Protein AF-A0A7J5UKW0-F1 (afdb_monomer_lite)

Foldseek 3Di:
DQQFKKKAWAAPVRVCCQQVALDFKDWFKIWGCVLCVVQQQLQQVCQQNQQPFPPRPDDSQFKIKMKTFRDDLPKDKAQQAAACDNVRRVVRVDQAHFHPVRGRVQWGDGDPGITGMIIIDMAGGAFQMWIWIRHHPDPDTDTQWGQHAQQFGIQGPPPVRHTHHDFAFLQHYKWWDDPVGIFHWHFDADPLRETFKIKGKGQDPVCVVVVWDQDSNNITIDMDGPVRIDMWGKFKWWDAVNFIWTFRHWDQDPPRFIKTKIKGPSSHPVVLVVVVFDCNDGSITIDIDTPVRTHPIDIDIGDRPSHDDPVRVVVVVVVVVVVVVVVVVVPPPPPPDPDDDDPDDDDDD

Structure (mmCIF, N/CA/C/O backbone):
data_AF-A0A7J5UKW0-F1
#
_entry.id   AF-A0A7J5UKW0-F1
#
loop_
_atom_site.group_PDB
_atom_site.id
_atom_site.type_symbol
_atom_site.label_atom_id
_atom_site.label_alt_id
_atom_site.label_comp_id
_atom_site.label_asym_id
_atom_site.label_entity_id
_atom_site.label_seq_id
_atom_site.pdbx_PDB_ins_code
_atom_site.Cartn_x
_atom_site.Cartn_y
_atom_site.Cartn_z
_atom_site.occupancy
_atom_site.B_iso_or_equiv
_atom_site.auth_seq_id
_atom_site.auth_comp_id
_atom_site.auth_asym_id
_atom_site.auth_atom_id
_atom_site.pdbx_PDB_model_num
ATOM 1 N N . MET A 1 1 ? 9.407 18.404 9.370 1.00 43.59 1 MET A N 1
ATOM 2 C CA . MET A 1 1 ? 10.284 17.771 8.341 1.00 43.59 1 MET A CA 1
ATOM 3 C C . MET A 1 1 ? 9.440 17.424 7.120 1.00 43.59 1 MET A C 1
ATOM 5 O O . MET A 1 1 ? 8.339 16.935 7.317 1.00 43.59 1 MET A O 1
ATOM 9 N N . SER A 1 2 ? 9.898 17.668 5.886 1.00 53.47 2 SER A N 1
ATOM 10 C CA . SER A 1 2 ? 9.118 17.306 4.690 1.00 53.47 2 SER A CA 1
ATOM 11 C C . SER A 1 2 ? 8.929 15.789 4.607 1.00 53.47 2 SER A C 1
ATOM 13 O O . SER A 1 2 ? 9.911 15.048 4.589 1.00 53.47 2 SER A O 1
ATOM 15 N N . THR A 1 3 ? 7.679 15.326 4.567 1.00 73.12 3 THR A N 1
ATOM 16 C CA . THR A 1 3 ? 7.352 13.909 4.377 1.00 73.12 3 THR A CA 1
ATOM 17 C C . THR A 1 3 ? 7.908 13.428 3.038 1.00 73.12 3 THR A C 1
ATOM 19 O O . THR A 1 3 ? 7.638 14.027 1.996 1.00 73.12 3 THR A O 1
ATOM 22 N N . VAL A 1 4 ? 8.683 12.340 3.055 1.00 90.69 4 VAL A N 1
ATOM 23 C CA . VAL A 1 4 ? 9.170 11.701 1.825 1.00 90.69 4 VAL A CA 1
ATOM 24 C C . VAL A 1 4 ? 7.966 11.248 1.004 1.00 90.69 4 VAL A C 1
ATOM 26 O O . VAL A 1 4 ? 7.108 10.524 1.505 1.00 90.69 4 VAL A O 1
ATOM 29 N N . THR A 1 5 ? 7.901 11.670 -0.257 1.00 97.06 5 THR A N 1
ATOM 30 C CA . THR A 1 5 ? 6.903 11.166 -1.206 1.00 97.06 5 THR A CA 1
ATOM 31 C C . THR A 1 5 ? 7.498 9.990 -1.964 1.00 97.06 5 THR A C 1
ATOM 33 O O . THR A 1 5 ? 8.577 10.095 -2.547 1.00 97.06 5 THR A O 1
ATOM 36 N N . LEU A 1 6 ? 6.802 8.863 -1.928 1.00 98.19 6 LEU A N 1
ATOM 37 C CA . LEU A 1 6 ? 7.127 7.649 -2.661 1.00 98.19 6 LEU A CA 1
ATOM 38 C C . LEU A 1 6 ? 6.396 7.658 -4.005 1.00 98.19 6 LEU A C 1
ATOM 40 O O . LEU A 1 6 ? 5.264 8.131 -4.093 1.00 98.19 6 LEU A O 1
ATOM 44 N N . GLN A 1 7 ? 7.035 7.110 -5.029 1.00 98.50 7 GLN A N 1
ATOM 45 C CA . GLN A 1 7 ? 6.478 6.899 -6.355 1.00 98.50 7 GLN A CA 1
ATOM 46 C C . GLN A 1 7 ? 6.302 5.404 -6.618 1.00 98.50 7 GLN A C 1
ATOM 48 O O . GLN A 1 7 ? 7.225 4.617 -6.386 1.00 98.50 7 GLN A O 1
ATOM 53 N N . LYS A 1 8 ? 5.135 5.025 -7.143 1.00 98.25 8 LYS A N 1
ATOM 54 C CA . LYS A 1 8 ? 4.796 3.645 -7.496 1.00 98.25 8 LYS A CA 1
ATOM 55 C C . LYS A 1 8 ? 3.960 3.582 -8.772 1.00 98.25 8 LYS A C 1
ATOM 57 O O . LYS A 1 8 ? 2.974 4.298 -8.873 1.00 98.25 8 LYS A O 1
ATOM 62 N N . ALA A 1 9 ? 4.280 2.674 -9.688 1.00 98.12 9 ALA A N 1
ATOM 63 C CA . ALA A 1 9 ? 3.368 2.316 -10.774 1.00 98.12 9 ALA A CA 1
ATOM 64 C C . ALA A 1 9 ? 2.181 1.474 -10.276 1.00 98.12 9 ALA A C 1
ATOM 66 O O . ALA A 1 9 ? 2.356 0.554 -9.469 1.00 98.12 9 ALA A O 1
ATOM 67 N N . ILE A 1 10 ? 0.983 1.797 -10.764 1.00 98.00 10 ILE A N 1
ATOM 68 C CA . ILE A 1 10 ? -0.297 1.199 -10.378 1.00 98.00 10 ILE A CA 1
ATOM 69 C C . ILE A 1 10 ? -0.902 0.475 -11.578 1.00 98.00 10 ILE A C 1
ATOM 71 O O . ILE A 1 10 ? -0.984 1.021 -12.676 1.00 98.00 10 ILE A O 1
ATOM 75 N N . THR A 1 11 ? -1.313 -0.778 -11.377 1.00 96.94 11 THR A N 1
ATOM 76 C CA . THR A 1 11 ? -1.954 -1.567 -12.436 1.00 96.94 11 THR A CA 1
ATOM 77 C C . THR A 1 11 ? -3.319 -0.974 -12.799 1.00 96.94 11 THR A C 1
ATOM 79 O O . THR A 1 11 ? -3.992 -0.431 -11.921 1.00 96.94 11 THR A O 1
ATOM 82 N N . PRO A 1 12 ? -3.805 -1.131 -14.046 1.00 96.06 12 PRO A N 1
ATOM 83 C CA . PRO A 1 12 ? -5.130 -0.638 -14.432 1.00 96.06 12 PRO A CA 1
ATOM 84 C C . PRO A 1 12 ? -6.261 -1.130 -13.513 1.00 96.06 12 PRO A C 1
ATOM 86 O O . PRO A 1 12 ? -7.183 -0.386 -13.184 1.00 96.06 12 PRO A O 1
ATOM 89 N N . GLN A 1 13 ? -6.171 -2.378 -13.045 1.00 95.56 13 GLN A N 1
ATOM 90 C CA . GLN A 1 13 ? -7.127 -2.970 -12.110 1.00 95.56 13 GLN A CA 1
ATOM 91 C C . GLN A 1 13 ? -7.097 -2.274 -10.745 1.00 95.56 13 GLN A C 1
ATOM 93 O O . GLN A 1 13 ? -8.148 -2.064 -10.140 1.00 95.56 13 GLN A O 1
ATOM 98 N N . MET A 1 14 ? -5.908 -1.909 -10.261 1.00 97.00 14 MET A N 1
ATOM 99 C CA . MET A 1 14 ? -5.743 -1.197 -8.999 1.00 97.00 14 MET A CA 1
ATOM 100 C C . MET A 1 14 ? -6.183 0.268 -9.119 1.00 97.00 14 MET A C 1
ATOM 102 O O . MET A 1 14 ? -6.857 0.760 -8.218 1.00 97.00 14 MET A O 1
ATOM 106 N N . SER A 1 15 ? -5.921 0.934 -10.250 1.00 97.94 15 SER A N 1
ATOM 107 C CA . SER A 1 15 ? -6.470 2.267 -10.539 1.00 97.94 15 SER A CA 1
ATOM 108 C C . SER A 1 15 ? -7.997 2.264 -10.486 1.00 97.94 15 SER A C 1
ATOM 110 O O . SER A 1 15 ? -8.586 3.101 -9.809 1.00 97.94 15 SER A O 1
ATOM 112 N N . ALA A 1 16 ? -8.649 1.280 -11.114 1.00 97.50 16 ALA A N 1
ATOM 113 C CA . ALA A 1 16 ? -10.101 1.126 -11.023 1.00 97.50 16 ALA A CA 1
ATOM 114 C C . ALA A 1 16 ? -10.561 0.823 -9.583 1.00 97.50 16 ALA A C 1
ATOM 116 O O . ALA A 1 16 ? -11.561 1.361 -9.116 1.00 97.50 16 ALA A O 1
ATOM 117 N N . ALA A 1 17 ? -9.829 -0.009 -8.833 1.00 97.44 17 ALA A N 1
ATOM 118 C CA . ALA A 1 17 ? -10.149 -0.279 -7.430 1.00 97.44 17 ALA A CA 1
ATOM 119 C C . ALA A 1 17 ? -10.067 0.982 -6.549 1.00 97.44 17 ALA A C 1
ATOM 121 O O . ALA A 1 17 ? -10.898 1.151 -5.655 1.00 97.44 17 ALA A O 1
ATOM 122 N N . TYR A 1 18 ? -9.111 1.872 -6.811 1.00 98.19 18 TYR A N 1
ATOM 123 C CA . TYR A 1 18 ? -9.003 3.172 -6.154 1.00 98.19 18 TYR A CA 1
ATOM 124 C C . TYR A 1 18 ? -10.138 4.109 -6.565 1.00 98.19 18 TYR A C 1
ATOM 126 O O . TYR A 1 18 ? -10.932 4.512 -5.718 1.00 98.19 18 TYR A O 1
ATOM 134 N N . LEU A 1 19 ? -10.248 4.414 -7.857 1.00 98.31 19 LEU A N 1
ATOM 135 C CA . LEU A 1 19 ? -11.114 5.483 -8.351 1.00 98.31 19 LEU A CA 1
ATOM 136 C C . LEU A 1 19 ? -12.601 5.122 -8.363 1.00 98.31 19 LEU A C 1
ATOM 138 O O . LEU A 1 19 ? -13.418 6.013 -8.199 1.00 98.31 19 LEU A O 1
ATOM 142 N N . GLU A 1 20 ? -12.965 3.849 -8.540 1.00 97.00 20 GLU A N 1
ATOM 143 C CA . GLU A 1 20 ? -14.376 3.435 -8.661 1.00 97.00 20 GLU A CA 1
ATOM 144 C C . GLU A 1 20 ? -14.925 2.802 -7.375 1.00 97.00 20 GLU A C 1
ATOM 146 O O . GLU A 1 20 ? -16.136 2.759 -7.158 1.00 97.00 20 GLU A O 1
ATOM 151 N N . ARG A 1 21 ? -14.049 2.246 -6.526 1.00 95.88 21 ARG A N 1
ATOM 152 C CA . ARG A 1 21 ? -14.447 1.495 -5.315 1.00 95.88 21 ARG A CA 1
ATOM 153 C C . ARG A 1 21 ? -13.863 2.061 -4.027 1.00 95.88 21 ARG A C 1
ATOM 155 O O . ARG A 1 21 ? -14.236 1.607 -2.948 1.00 95.88 21 ARG A O 1
ATOM 162 N N . GLY A 1 22 ? -12.960 3.031 -4.129 1.00 97.00 22 GLY A N 1
ATOM 163 C CA . GLY A 1 22 ? -12.399 3.744 -2.994 1.00 97.00 22 GLY A CA 1
ATOM 164 C C . GLY A 1 22 ? -11.263 3.037 -2.261 1.00 97.00 22 GLY A C 1
ATOM 165 O O . GLY A 1 22 ? -10.927 3.510 -1.179 1.00 97.00 22 GLY A O 1
ATOM 166 N N . LEU A 1 23 ? -10.697 1.932 -2.783 1.00 97.06 23 LEU A N 1
ATOM 167 C CA . LEU A 1 23 ? -9.686 1.113 -2.085 1.00 97.06 23 LEU A CA 1
ATOM 168 C C . LEU A 1 23 ? -8.570 1.985 -1.478 1.00 97.06 23 LEU A C 1
ATOM 170 O O . LEU A 1 23 ? -8.017 2.862 -2.132 1.00 97.06 23 LEU A O 1
ATOM 174 N N . ASP A 1 24 ? -8.225 1.741 -0.217 1.00 96.25 24 ASP A N 1
ATOM 175 C CA . ASP A 1 24 ? -7.443 2.675 0.602 1.00 96.25 24 ASP A CA 1
ATOM 176 C C . ASP A 1 24 ? -6.053 2.150 0.991 1.00 96.25 24 ASP A C 1
ATOM 178 O O . ASP A 1 24 ? -5.375 2.757 1.821 1.00 96.25 24 ASP A O 1
ATOM 182 N N . ARG A 1 25 ? -5.610 1.023 0.422 1.00 95.75 25 ARG A N 1
ATOM 183 C CA . ARG A 1 25 ? -4.348 0.356 0.779 1.00 95.75 25 ARG A CA 1
ATOM 184 C C . ARG A 1 25 ? -3.445 0.128 -0.422 1.00 95.75 25 ARG A C 1
ATOM 186 O O . ARG A 1 25 ? -3.921 -0.181 -1.506 1.00 95.75 25 ARG A O 1
ATOM 193 N N . VAL A 1 26 ? -2.137 0.176 -0.183 1.00 97.12 26 VAL A N 1
ATOM 194 C CA . VAL A 1 26 ? -1.092 -0.022 -1.198 1.00 97.12 26 VAL A CA 1
ATOM 195 C C . VAL A 1 26 ? 0.068 -0.847 -0.637 1.00 97.12 26 VAL A C 1
ATOM 197 O O . VAL A 1 26 ? 0.332 -0.797 0.563 1.00 97.12 26 VAL A O 1
ATOM 200 N N . ALA A 1 27 ? 0.741 -1.612 -1.496 1.00 97.38 27 ALA A N 1
ATOM 201 C CA . ALA A 1 27 ? 1.973 -2.353 -1.214 1.00 97.38 27 ALA A CA 1
ATOM 202 C C . ALA A 1 27 ? 2.803 -2.512 -2.497 1.00 97.38 27 ALA A C 1
ATOM 204 O O . ALA A 1 27 ? 2.318 -2.200 -3.582 1.00 97.38 27 ALA A O 1
ATOM 205 N N . GLY A 1 28 ? 4.021 -3.039 -2.384 1.00 97.31 28 GLY A N 1
ATOM 206 C CA . GLY A 1 28 ? 4.874 -3.394 -3.520 1.00 97.31 28 GLY A CA 1
ATOM 207 C C . GLY A 1 28 ? 6.066 -2.464 -3.692 1.00 97.31 28 GLY A C 1
ATOM 208 O O . GLY A 1 28 ? 6.388 -1.675 -2.805 1.00 97.31 28 GLY A O 1
ATOM 209 N N . PHE A 1 29 ? 6.760 -2.577 -4.821 1.00 98.12 29 PHE A N 1
ATOM 210 C CA . PHE A 1 29 ? 7.972 -1.794 -5.048 1.00 98.12 29 PHE A CA 1
ATOM 211 C C . PHE A 1 29 ? 7.689 -0.299 -5.238 1.00 98.12 29 PHE A C 1
ATOM 213 O O . PHE A 1 29 ? 6.732 0.088 -5.912 1.00 98.12 29 PHE A O 1
ATOM 220 N N . VAL A 1 30 ? 8.535 0.524 -4.618 1.00 98.56 30 VAL A N 1
ATOM 221 C CA . VAL A 1 30 ? 8.470 1.987 -4.599 1.00 98.56 30 VAL A CA 1
ATOM 222 C C . VAL A 1 30 ? 9.872 2.592 -4.683 1.00 98.56 30 VAL A C 1
ATOM 224 O O . VAL A 1 30 ? 10.851 2.005 -4.209 1.00 98.56 30 VAL A O 1
ATOM 227 N N . VAL A 1 31 ? 9.946 3.806 -5.220 1.00 98.62 31 VAL A N 1
ATOM 228 C CA . VAL A 1 31 ? 11.155 4.648 -5.251 1.00 98.62 31 VAL A CA 1
ATOM 229 C C . VAL A 1 31 ? 10.850 6.026 -4.649 1.00 98.62 31 VAL A C 1
ATOM 231 O O . VAL A 1 31 ? 9.684 6.428 -4.637 1.00 98.62 31 VAL A O 1
ATOM 234 N N . PRO A 1 32 ? 11.831 6.786 -4.136 1.00 98.25 32 PRO A N 1
ATOM 235 C CA . PRO A 1 32 ? 11.607 8.179 -3.752 1.00 98.25 32 PRO A CA 1
ATOM 236 C C . PRO A 1 32 ? 11.232 9.017 -4.981 1.00 98.25 32 PRO A C 1
ATOM 238 O O . PRO A 1 32 ? 11.977 9.050 -5.955 1.00 98.25 32 PRO A O 1
ATOM 241 N N . ALA A 1 33 ? 10.095 9.716 -4.944 1.00 98.06 33 ALA A N 1
ATOM 242 C CA . ALA A 1 33 ? 9.600 10.480 -6.093 1.00 98.06 33 ALA A CA 1
ATOM 243 C C . ALA A 1 33 ? 10.568 11.597 -6.524 1.00 98.06 33 ALA A C 1
ATOM 245 O O . ALA A 1 33 ? 10.714 11.865 -7.711 1.00 98.06 33 ALA A O 1
ATOM 246 N N . ALA A 1 34 ? 11.265 12.218 -5.565 1.00 97.38 34 ALA A N 1
ATOM 247 C CA . ALA A 1 34 ? 12.239 13.275 -5.838 1.00 97.38 34 ALA A CA 1
ATOM 248 C C . ALA A 1 34 ? 13.440 12.786 -6.666 1.00 97.38 34 ALA A C 1
ATOM 250 O O . ALA A 1 34 ? 13.923 13.522 -7.523 1.00 97.38 34 ALA A O 1
ATOM 251 N N . ASP A 1 35 ? 13.882 11.544 -6.454 1.00 98.31 35 ASP A N 1
ATOM 252 C CA . ASP A 1 35 ? 15.059 10.975 -7.126 1.00 98.31 35 ASP A CA 1
ATOM 253 C C . ASP A 1 35 ? 14.772 10.635 -8.597 1.00 98.31 35 ASP A C 1
ATOM 255 O O . ASP A 1 35 ? 15.691 10.507 -9.403 1.00 98.31 35 ASP A O 1
ATOM 259 N N . VAL A 1 36 ? 13.492 10.496 -8.954 1.00 98.12 36 VAL A N 1
ATOM 260 C CA . VAL A 1 36 ? 13.033 10.074 -10.286 1.00 98.12 36 VAL A CA 1
ATOM 261 C C . VAL A 1 36 ? 12.131 11.110 -10.956 1.00 98.12 36 VAL A C 1
ATOM 263 O O . VAL A 1 36 ? 11.479 10.806 -11.949 1.00 98.12 36 VAL A O 1
ATOM 266 N N . ALA A 1 37 ? 12.102 12.344 -10.445 1.00 96.50 37 ALA A N 1
ATOM 267 C CA . ALA A 1 37 ? 11.207 13.399 -10.924 1.00 96.50 37 ALA A CA 1
ATOM 268 C C . ALA A 1 37 ? 11.415 13.766 -12.407 1.00 96.50 37 ALA A C 1
ATOM 270 O O . ALA A 1 37 ? 10.496 14.265 -13.047 1.00 96.50 37 ALA A O 1
ATOM 271 N N . GLY A 1 38 ? 12.611 13.517 -12.956 1.00 95.69 38 GLY A N 1
ATOM 272 C CA . GLY A 1 38 ? 12.916 13.724 -14.377 1.00 95.69 38 GLY A CA 1
ATOM 273 C C . GLY A 1 38 ? 12.476 12.584 -15.303 1.00 95.69 38 GLY A C 1
ATOM 274 O O . GLY A 1 38 ? 12.642 12.699 -16.513 1.00 95.69 38 GLY A O 1
ATOM 275 N N . VAL A 1 39 ? 11.951 11.479 -14.764 1.00 97.56 39 VAL A N 1
ATOM 276 C CA . VAL A 1 39 ? 11.491 10.323 -15.546 1.00 97.56 39 VAL A CA 1
ATOM 277 C C . VAL A 1 39 ? 10.004 10.488 -15.846 1.00 97.56 39 VAL A C 1
ATOM 279 O O . VAL A 1 39 ? 9.163 10.181 -15.004 1.00 97.56 39 VAL A O 1
ATOM 282 N N . THR A 1 40 ? 9.685 10.984 -17.042 1.00 96.12 40 THR A N 1
ATOM 283 C CA . THR A 1 40 ? 8.305 11.341 -17.422 1.00 96.12 40 THR A CA 1
ATOM 284 C C . THR A 1 40 ? 7.764 10.585 -18.633 1.00 96.12 40 THR A C 1
ATOM 286 O O . THR A 1 40 ? 6.558 10.591 -18.850 1.00 96.12 40 THR A O 1
ATOM 289 N N . THR A 1 41 ? 8.598 9.896 -19.417 1.00 97.19 41 THR A N 1
ATOM 290 C CA . THR A 1 41 ? 8.104 9.098 -20.552 1.00 97.19 41 THR A CA 1
ATOM 291 C C . THR A 1 41 ? 7.579 7.742 -20.089 1.00 97.19 41 THR A C 1
ATOM 293 O O . THR A 1 41 ? 8.088 7.158 -19.127 1.00 97.19 41 THR A O 1
ATOM 296 N N . THR A 1 42 ? 6.576 7.200 -20.782 1.00 98.06 42 THR A N 1
ATOM 297 C CA . THR A 1 42 ? 6.000 5.889 -20.448 1.00 98.06 42 THR A CA 1
ATOM 298 C C . THR A 1 42 ? 7.015 4.763 -20.616 1.00 98.06 42 THR A C 1
ATOM 300 O O . THR A 1 42 ? 7.050 3.856 -19.789 1.00 98.06 42 THR A O 1
ATOM 303 N N . GLU A 1 43 ? 7.907 4.840 -21.607 1.00 97.44 43 GLU A N 1
ATOM 304 C CA . GLU A 1 43 ? 8.999 3.879 -21.792 1.00 97.44 43 GLU A CA 1
ATOM 305 C C . GLU A 1 43 ? 9.954 3.865 -20.590 1.00 97.44 43 GLU A C 1
ATOM 307 O O . GLU A 1 43 ? 10.280 2.798 -20.067 1.00 97.44 43 GLU A O 1
ATOM 312 N N . ALA A 1 44 ? 10.379 5.043 -20.125 1.00 97.81 44 ALA A N 1
ATOM 313 C CA . ALA A 1 44 ? 11.325 5.150 -19.020 1.00 97.81 44 ALA A CA 1
ATOM 314 C C . ALA A 1 44 ? 10.667 4.802 -17.677 1.00 97.81 44 ALA A C 1
ATOM 316 O O . ALA A 1 44 ? 11.287 4.157 -16.836 1.00 97.81 44 ALA A O 1
ATOM 317 N N . LEU A 1 45 ? 9.387 5.144 -17.479 1.00 98.19 45 LEU A N 1
ATOM 318 C CA . LEU A 1 45 ? 8.608 4.700 -16.318 1.00 98.19 45 LEU A CA 1
ATOM 319 C C . LEU A 1 45 ? 8.416 3.177 -16.306 1.00 98.19 45 LEU A C 1
ATOM 321 O O . LEU A 1 45 ? 8.512 2.556 -15.245 1.00 98.19 45 LEU A O 1
ATOM 325 N N . PHE A 1 46 ? 8.174 2.572 -17.472 1.00 97.88 46 PHE A N 1
ATOM 326 C CA . PHE A 1 46 ? 8.056 1.124 -17.628 1.00 97.88 46 PHE A CA 1
ATOM 327 C C . PHE A 1 46 ? 9.354 0.404 -17.244 1.00 97.88 46 PHE A C 1
ATOM 329 O O . PHE A 1 46 ? 9.310 -0.594 -16.520 1.00 97.88 46 PHE A O 1
ATOM 336 N N . GLU A 1 47 ? 10.502 0.923 -17.687 1.00 97.62 47 GLU A N 1
ATOM 337 C CA . GLU A 1 47 ? 11.824 0.408 -17.321 1.00 97.62 47 GLU A CA 1
ATOM 338 C C . GLU A 1 47 ? 12.121 0.620 -15.828 1.00 97.62 47 GLU A C 1
ATOM 340 O O . GLU A 1 47 ? 12.395 -0.348 -15.117 1.00 97.62 47 GLU A O 1
ATOM 345 N N . LEU A 1 48 ? 11.995 1.860 -15.338 1.00 98.06 48 LEU A N 1
ATOM 346 C CA . LEU A 1 48 ? 12.308 2.257 -13.962 1.00 98.06 48 LEU A CA 1
ATOM 347 C C . LEU A 1 48 ? 11.567 1.403 -12.931 1.00 98.06 48 LEU A C 1
ATOM 349 O O . LEU A 1 48 ? 12.165 0.937 -11.963 1.00 98.06 48 LEU A O 1
ATOM 353 N N . HIS A 1 49 ? 10.261 1.202 -13.123 1.00 97.56 49 HIS A N 1
ATOM 354 C CA . HIS A 1 49 ? 9.434 0.421 -12.196 1.00 97.56 49 HIS A CA 1
ATOM 355 C C . HIS A 1 49 ? 9.468 -1.084 -12.479 1.00 97.56 49 HIS A C 1
ATOM 357 O O . HIS A 1 49 ? 8.776 -1.849 -11.808 1.00 97.56 49 HIS A O 1
ATOM 363 N N . GLY A 1 50 ? 10.269 -1.530 -13.450 1.00 96.12 50 GLY A N 1
ATOM 364 C CA . GLY A 1 50 ? 10.433 -2.943 -13.766 1.00 96.12 50 GLY A CA 1
ATOM 365 C C . GLY A 1 50 ? 9.136 -3.612 -14.225 1.00 96.12 50 GLY A C 1
ATOM 366 O O . GLY A 1 50 ? 8.848 -4.745 -13.841 1.00 96.12 50 GLY A O 1
ATOM 367 N N . LEU A 1 51 ? 8.339 -2.925 -15.044 1.00 96.12 51 LEU A N 1
ATOM 368 C CA . LEU A 1 51 ? 6.971 -3.335 -15.374 1.00 96.12 51 LEU A CA 1
ATOM 369 C C . LEU A 1 51 ? 6.885 -4.458 -16.414 1.00 96.12 51 LEU A C 1
ATOM 371 O O . LEU A 1 51 ? 5.796 -4.941 -16.693 1.00 96.12 51 LEU A O 1
ATOM 375 N N . GLY A 1 52 ? 8.006 -4.922 -16.964 1.00 94.75 52 GLY A N 1
ATOM 376 C CA . GLY A 1 52 ? 8.066 -5.999 -17.961 1.00 94.75 52 GLY A CA 1
ATOM 377 C C . GLY A 1 52 ? 8.044 -7.426 -17.405 1.00 94.75 52 GLY A C 1
ATOM 378 O O . GLY A 1 52 ? 8.595 -8.322 -18.039 1.00 94.75 52 GLY A O 1
ATOM 379 N N . PHE A 1 53 ? 7.478 -7.654 -16.218 1.00 92.38 53 PHE A N 1
ATOM 380 C CA . PHE A 1 53 ? 7.456 -8.984 -15.601 1.00 92.38 53 PHE A CA 1
ATOM 381 C C . PHE A 1 53 ? 6.440 -9.941 -16.264 1.00 92.38 53 PHE A C 1
ATOM 383 O O . PHE A 1 53 ? 5.489 -9.492 -16.910 1.00 92.38 53 PHE A O 1
ATOM 390 N N . PRO A 1 54 ? 6.587 -11.274 -16.108 1.00 90.75 54 PRO A N 1
ATOM 391 C CA . PRO A 1 54 ? 5.653 -12.245 -16.680 1.00 90.75 54 PRO A CA 1
ATOM 392 C C . PRO A 1 54 ? 4.202 -12.003 -16.246 1.00 90.75 54 PRO A C 1
ATOM 394 O O . PRO A 1 54 ? 3.914 -11.917 -15.054 1.00 90.75 54 PRO A O 1
ATOM 397 N N . GLY A 1 55 ? 3.289 -11.912 -17.217 1.00 89.75 55 GLY A N 1
ATOM 398 C CA . GLY A 1 55 ? 1.871 -11.632 -16.963 1.00 89.75 55 GLY A CA 1
ATOM 399 C C . GLY A 1 55 ? 1.554 -10.165 -16.652 1.00 89.75 55 GLY A C 1
ATOM 400 O O . GLY A 1 55 ? 0.430 -9.867 -16.253 1.00 89.75 55 GLY A O 1
ATOM 401 N N . SER A 1 56 ? 2.516 -9.255 -16.829 1.00 92.75 56 SER A N 1
ATOM 402 C CA . SER A 1 56 ? 2.309 -7.827 -16.606 1.00 92.75 56 SER A CA 1
ATOM 403 C C . SER A 1 56 ? 1.175 -7.254 -17.473 1.00 92.75 56 SER A C 1
ATOM 405 O O . SER A 1 56 ? 1.121 -7.534 -18.675 1.00 92.75 56 SER A O 1
ATOM 407 N N . PRO A 1 57 ? 0.282 -6.424 -16.897 1.00 94.44 57 PRO A N 1
ATOM 408 C CA . PRO A 1 57 ? -0.732 -5.697 -17.656 1.00 94.44 57 PRO A CA 1
ATOM 409 C C . PRO A 1 57 ? -0.179 -4.433 -18.338 1.00 94.44 57 PRO A C 1
ATOM 411 O O . PRO A 1 57 ? -0.916 -3.764 -19.065 1.00 94.44 57 PRO A O 1
ATOM 414 N N . PHE A 1 58 ? 1.081 -4.075 -18.079 1.00 96.12 58 PHE A N 1
ATOM 415 C CA . PHE A 1 58 ? 1.705 -2.862 -18.590 1.00 96.12 58 PHE A CA 1
ATOM 416 C C . PHE A 1 58 ? 2.311 -3.077 -19.977 1.00 96.12 58 PHE A C 1
ATOM 418 O O . PHE A 1 58 ? 2.779 -4.163 -20.314 1.00 96.12 58 PHE A O 1
ATOM 425 N N . ALA A 1 59 ? 2.367 -2.001 -20.755 1.00 95.19 59 ALA A N 1
ATOM 426 C CA . ALA A 1 59 ? 3.154 -1.917 -21.976 1.00 95.19 59 ALA A CA 1
ATOM 427 C C . ALA A 1 59 ? 3.705 -0.487 -22.109 1.00 95.19 59 ALA A C 1
ATOM 429 O O . ALA A 1 59 ? 3.030 0.447 -21.670 1.00 95.19 59 ALA A O 1
ATOM 430 N N . PRO A 1 60 ? 4.910 -0.299 -22.674 1.00 93.00 60 PRO A N 1
ATOM 431 C CA . PRO A 1 60 ? 5.537 1.022 -22.772 1.00 93.00 60 PRO A CA 1
ATOM 432 C C . PRO A 1 60 ? 4.778 1.990 -23.697 1.00 93.00 60 PRO A C 1
ATOM 434 O O . PRO A 1 60 ? 4.870 3.200 -23.522 1.00 93.00 60 PRO A O 1
ATOM 437 N N . ASP A 1 61 ? 3.993 1.460 -24.639 1.00 95.69 61 ASP A N 1
ATOM 438 C CA . ASP A 1 61 ? 3.154 2.191 -25.595 1.00 95.69 61 ASP A CA 1
ATOM 439 C C . ASP A 1 61 ? 1.708 2.395 -25.102 1.00 95.69 61 ASP A C 1
ATOM 441 O O . ASP A 1 61 ? 0.806 2.697 -25.886 1.00 95.69 61 ASP A O 1
ATOM 445 N N . ARG A 1 62 ? 1.460 2.216 -23.799 1.00 96.81 62 ARG A N 1
ATOM 446 C CA . ARG A 1 62 ? 0.152 2.417 -23.164 1.00 96.81 62 ARG A CA 1
ATOM 447 C C . ARG A 1 62 ? 0.254 3.376 -21.983 1.00 96.81 62 ARG A C 1
ATOM 449 O O . ARG A 1 62 ? 1.338 3.533 -21.426 1.00 96.81 62 ARG A O 1
ATOM 456 N N . PRO A 1 63 ? -0.870 3.986 -21.562 1.00 98.06 63 PRO A N 1
ATOM 457 C CA . PRO A 1 63 ? -0.870 4.813 -20.370 1.00 98.06 63 PRO A CA 1
ATOM 458 C C . PRO A 1 63 ? -0.422 4.048 -19.120 1.00 98.06 63 PRO A C 1
ATOM 460 O O . PRO A 1 63 ? -0.801 2.889 -18.924 1.00 98.06 63 PRO A O 1
ATOM 463 N N . ILE A 1 64 ? 0.355 4.716 -18.267 1.00 98.44 64 ILE A N 1
ATOM 464 C CA . ILE A 1 64 ? 0.818 4.201 -16.976 1.00 98.44 64 ILE A CA 1
ATOM 465 C C . ILE A 1 64 ? 0.332 5.149 -15.885 1.00 98.44 64 ILE A C 1
ATOM 467 O O . ILE A 1 64 ? 0.653 6.338 -15.897 1.00 98.44 64 ILE A O 1
ATOM 471 N N . ASP A 1 65 ? -0.408 4.608 -14.920 1.00 98.69 65 ASP A N 1
ATOM 472 C CA . ASP A 1 65 ? -0.812 5.361 -13.741 1.00 98.69 65 ASP A CA 1
ATOM 473 C C . ASP A 1 65 ? 0.282 5.252 -12.663 1.00 98.69 65 ASP A C 1
ATOM 475 O O . ASP A 1 65 ? 0.730 4.163 -12.294 1.00 98.69 65 ASP A O 1
ATOM 479 N N . ILE A 1 66 ? 0.721 6.397 -12.150 1.00 98.69 66 ILE A N 1
ATOM 480 C CA . ILE A 1 66 ? 1.767 6.551 -11.144 1.00 98.69 66 ILE A CA 1
ATOM 481 C C . ILE A 1 66 ? 1.160 7.171 -9.887 1.00 98.69 66 ILE A C 1
ATOM 483 O O . ILE A 1 66 ? 0.644 8.288 -9.894 1.00 98.69 66 ILE A O 1
ATOM 487 N N . LEU A 1 67 ? 1.255 6.451 -8.776 1.00 98.75 67 LEU A N 1
ATOM 488 C CA . LEU A 1 67 ? 0.886 6.931 -7.456 1.00 98.75 67 LEU A CA 1
ATOM 489 C C . LEU A 1 67 ? 2.053 7.688 -6.824 1.00 98.75 67 LEU A C 1
ATOM 491 O O . LEU A 1 67 ? 3.131 7.127 -6.611 1.00 98.75 67 LEU A O 1
ATOM 495 N N . HIS A 1 68 ? 1.795 8.933 -6.440 1.00 98.62 68 HIS A N 1
ATOM 496 C CA . HIS A 1 68 ? 2.592 9.683 -5.478 1.00 98.62 68 HIS A CA 1
ATOM 497 C C . HIS A 1 68 ? 1.957 9.5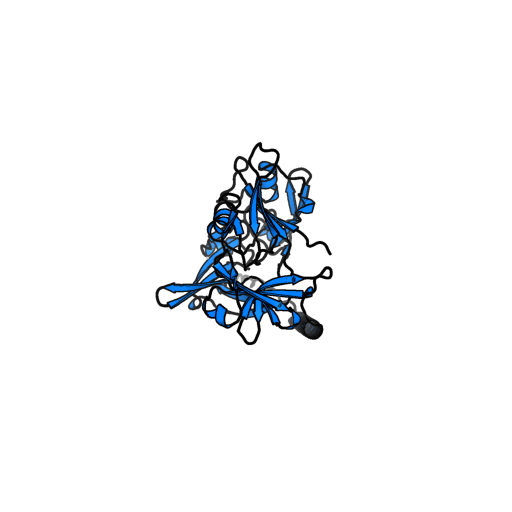62 -4.098 1.00 98.62 68 HIS A C 1
ATOM 499 O O . HIS A 1 68 ? 0.833 10.006 -3.868 1.00 98.62 68 HIS A O 1
ATOM 505 N N . LEU A 1 69 ? 2.689 8.949 -3.175 1.00 95.75 69 LEU A N 1
ATOM 506 C CA . LEU A 1 69 ? 2.243 8.631 -1.825 1.00 95.75 69 LEU A CA 1
ATOM 507 C C . LEU A 1 69 ? 3.137 9.340 -0.805 1.00 95.75 69 LEU A C 1
ATOM 509 O O . LEU A 1 69 ? 4.302 8.961 -0.666 1.00 95.75 69 LEU A O 1
ATOM 513 N N . PRO A 1 70 ? 2.619 10.299 -0.025 1.00 94.75 70 PRO A N 1
ATOM 514 C CA . PRO A 1 70 ? 3.303 10.748 1.180 1.00 94.75 70 PRO A CA 1
ATOM 515 C C . PRO A 1 70 ? 3.497 9.559 2.130 1.00 94.75 70 PRO A C 1
ATOM 517 O O . PRO A 1 70 ? 2.526 8.895 2.505 1.00 94.75 70 PRO A O 1
ATOM 520 N N . ALA A 1 71 ? 4.739 9.259 2.506 1.00 89.44 71 ALA A N 1
ATOM 521 C CA . ALA A 1 71 ? 5.043 8.125 3.368 1.00 89.44 71 ALA A CA 1
ATOM 522 C C . ALA A 1 71 ? 4.341 8.268 4.729 1.00 89.44 71 ALA A C 1
ATOM 524 O O . ALA A 1 71 ? 4.564 9.230 5.465 1.00 89.44 71 ALA A O 1
ATOM 525 N N . SER A 1 72 ? 3.495 7.292 5.065 1.00 85.81 72 SER A N 1
ATOM 526 C CA . SER A 1 72 ? 2.853 7.224 6.379 1.00 85.81 72 SER A CA 1
ATOM 527 C C . SER A 1 72 ? 3.892 6.909 7.468 1.00 85.81 72 SER A C 1
ATOM 529 O O . SER A 1 72 ? 4.774 6.082 7.231 1.00 85.81 72 SER A O 1
ATOM 531 N N . PRO A 1 73 ? 3.756 7.440 8.699 1.00 83.38 73 PRO A N 1
ATOM 532 C CA . PRO A 1 73 ? 4.537 6.984 9.852 1.00 83.38 73 PRO A CA 1
ATOM 533 C C . PRO A 1 73 ? 4.389 5.483 10.162 1.00 83.38 73 PRO A C 1
ATOM 535 O O . PRO A 1 73 ? 5.237 4.914 10.847 1.00 83.38 73 PRO A O 1
ATOM 538 N N . THR A 1 74 ? 3.324 4.837 9.675 1.00 85.12 74 THR A N 1
ATOM 539 C CA . THR A 1 74 ? 3.103 3.383 9.788 1.00 85.12 74 THR A CA 1
ATOM 540 C C . THR A 1 74 ? 3.680 2.589 8.611 1.00 85.12 74 THR A C 1
ATOM 542 O O . THR A 1 74 ? 3.634 1.361 8.622 1.00 85.12 74 THR A O 1
ATOM 545 N N . ALA A 1 75 ? 4.210 3.251 7.576 1.00 90.88 75 ALA A N 1
ATOM 546 C CA . ALA A 1 75 ? 4.775 2.573 6.416 1.00 90.88 75 ALA A CA 1
ATOM 547 C C . ALA A 1 75 ? 6.031 1.779 6.803 1.00 90.88 75 ALA A C 1
ATOM 549 O O . ALA A 1 75 ? 6.951 2.302 7.434 1.00 90.88 75 ALA A O 1
ATOM 550 N N . ASN A 1 76 ? 6.082 0.515 6.384 1.00 93.38 76 ASN A N 1
ATOM 551 C CA . ASN A 1 76 ? 7.251 -0.339 6.549 1.00 93.38 76 ASN A CA 1
ATOM 552 C C . ASN A 1 76 ? 7.923 -0.541 5.188 1.00 93.38 76 ASN A C 1
ATOM 554 O O . ASN A 1 76 ? 7.334 -1.139 4.287 1.00 93.38 76 ASN A O 1
ATOM 558 N N . LEU A 1 77 ? 9.140 -0.016 5.052 1.00 95.44 77 LEU A N 1
ATOM 559 C CA . LEU A 1 77 ? 9.953 -0.116 3.846 1.00 95.44 77 LEU A CA 1
ATOM 560 C C . LEU A 1 77 ? 11.083 -1.114 4.078 1.00 95.44 77 LEU A C 1
ATOM 562 O O . LEU A 1 77 ? 11.898 -0.951 4.987 1.00 95.44 77 LEU A O 1
ATOM 566 N N . VAL A 1 78 ? 11.160 -2.119 3.213 1.00 96.81 78 VAL A N 1
ATOM 567 C CA . VAL A 1 78 ? 12.264 -3.077 3.174 1.00 96.81 78 VAL A CA 1
ATOM 568 C C . VAL A 1 78 ? 13.071 -2.805 1.917 1.00 96.81 78 VAL A C 1
ATOM 570 O O . VAL A 1 78 ? 12.509 -2.714 0.831 1.00 96.81 78 VAL A O 1
ATOM 573 N N . ARG A 1 79 ? 14.394 -2.679 2.028 1.00 97.44 79 ARG A N 1
ATOM 574 C CA . ARG A 1 79 ? 15.237 -2.533 0.836 1.00 97.44 79 ARG A CA 1
ATOM 575 C C . ARG A 1 79 ? 15.056 -3.757 -0.066 1.00 97.44 79 ARG A C 1
ATOM 577 O O . ARG A 1 79 ? 15.157 -4.884 0.414 1.00 97.44 79 ARG A O 1
ATOM 584 N N . ALA A 1 80 ? 14.820 -3.538 -1.356 1.00 97.56 80 ALA A N 1
ATOM 585 C CA . ALA A 1 80 ? 14.502 -4.599 -2.311 1.00 97.56 80 ALA A CA 1
ATOM 586 C C . ALA A 1 80 ? 15.760 -5.346 -2.804 1.00 97.56 80 ALA A C 1
ATOM 588 O O . ALA A 1 80 ? 16.035 -5.409 -4.004 1.00 97.56 80 ALA A O 1
ATOM 589 N N . THR A 1 81 ? 16.572 -5.859 -1.875 1.00 98.06 81 THR A N 1
ATOM 590 C CA . THR A 1 81 ? 17.756 -6.670 -2.189 1.00 98.06 81 THR A CA 1
ATOM 591 C C . THR A 1 81 ? 17.399 -8.151 -2.300 1.00 98.06 81 THR A C 1
ATOM 593 O O . THR A 1 81 ? 16.624 -8.670 -1.500 1.00 98.06 81 THR A O 1
ATOM 596 N N . GLY A 1 82 ? 17.964 -8.862 -3.269 1.00 97.56 82 GLY A N 1
ATOM 597 C CA . GLY A 1 82 ? 17.595 -10.245 -3.558 1.00 97.56 82 GLY A CA 1
ATOM 598 C C . GLY A 1 82 ? 18.086 -10.706 -4.927 1.00 97.56 82 GLY A C 1
ATOM 599 O O . GLY A 1 82 ? 19.200 -10.376 -5.323 1.00 97.56 82 GLY A O 1
ATOM 600 N N . GLY A 1 83 ? 17.264 -11.430 -5.678 1.00 97.12 83 GLY A N 1
ATOM 601 C CA . GLY A 1 83 ? 17.579 -11.787 -7.059 1.00 97.12 83 GLY A CA 1
ATOM 602 C C . GLY A 1 83 ? 16.375 -12.249 -7.866 1.00 97.12 83 GLY A C 1
ATOM 603 O O . GLY A 1 83 ? 15.286 -12.449 -7.328 1.00 97.12 83 GLY A O 1
ATOM 604 N N . ALA A 1 84 ? 16.600 -12.416 -9.170 1.00 95.62 84 ALA A N 1
ATOM 605 C CA . ALA A 1 84 ? 15.630 -13.022 -10.079 1.00 95.62 84 ALA A CA 1
ATOM 606 C C . ALA A 1 84 ? 15.546 -14.557 -9.941 1.00 95.62 84 ALA A C 1
ATOM 608 O O . ALA A 1 84 ? 14.592 -15.193 -10.386 1.00 95.62 84 ALA A O 1
ATOM 609 N N . ASP A 1 85 ? 16.584 -15.141 -9.345 1.00 95.19 85 ASP A N 1
ATOM 610 C CA . ASP A 1 85 ? 16.764 -16.558 -9.069 1.00 95.19 85 ASP A CA 1
ATOM 611 C C . ASP A 1 85 ? 17.537 -16.738 -7.746 1.00 95.19 85 ASP A C 1
ATOM 613 O O . ASP A 1 85 ? 17.998 -15.772 -7.123 1.00 95.19 85 ASP A O 1
ATOM 617 N N . GLU A 1 86 ? 17.683 -17.988 -7.300 1.00 95.69 86 GLU A N 1
ATOM 618 C CA . GLU A 1 86 ? 18.373 -18.309 -6.044 1.00 95.69 86 GLU A CA 1
ATOM 619 C C . GLU A 1 86 ? 19.849 -17.890 -6.051 1.00 95.69 86 GLU A C 1
ATOM 621 O O . GLU A 1 86 ? 20.399 -17.509 -5.015 1.00 95.69 86 GLU A O 1
ATOM 626 N N . ALA A 1 87 ? 20.499 -17.953 -7.216 1.00 95.69 87 ALA A N 1
ATOM 627 C CA . ALA A 1 87 ? 21.899 -17.578 -7.361 1.00 95.69 87 ALA A CA 1
ATOM 628 C C . ALA A 1 87 ? 22.077 -16.068 -7.145 1.00 95.69 87 ALA A C 1
ATOM 630 O O . ALA A 1 87 ? 22.936 -15.655 -6.365 1.00 95.69 87 ALA A O 1
ATOM 631 N N . GLY A 1 88 ? 21.222 -15.250 -7.763 1.00 95.12 88 GLY A N 1
ATOM 632 C CA . GLY A 1 88 ? 21.165 -13.807 -7.564 1.00 95.12 88 GLY A CA 1
ATOM 633 C C . GLY A 1 88 ? 20.806 -13.439 -6.126 1.00 95.12 88 GLY A C 1
ATOM 634 O O . GLY A 1 88 ? 21.494 -12.616 -5.521 1.00 95.12 88 GLY A O 1
ATOM 635 N N . ARG A 1 89 ? 19.801 -14.105 -5.536 1.00 96.44 89 ARG A N 1
ATOM 636 C CA . ARG A 1 89 ? 19.421 -13.902 -4.128 1.00 96.44 89 ARG A CA 1
ATOM 637 C C . ARG A 1 89 ? 20.591 -14.177 -3.185 1.00 96.44 89 ARG A C 1
ATOM 639 O O . ARG A 1 89 ? 20.890 -13.365 -2.311 1.00 96.44 89 ARG A O 1
ATOM 646 N N . SER A 1 90 ? 21.298 -15.283 -3.408 1.00 95.62 90 SER A N 1
ATOM 647 C CA . SER A 1 90 ? 22.487 -15.652 -2.635 1.00 95.62 90 SER A CA 1
ATOM 648 C C . SER A 1 90 ? 23.629 -14.646 -2.806 1.00 95.62 90 SER A C 1
ATOM 650 O O . SER A 1 90 ? 24.311 -14.327 -1.835 1.00 95.62 90 SER A O 1
ATOM 652 N N . ALA A 1 91 ? 23.831 -14.117 -4.018 1.00 95.12 91 ALA A N 1
ATOM 653 C CA . ALA A 1 91 ? 24.899 -13.164 -4.314 1.00 95.12 91 ALA A CA 1
ATOM 654 C C . ALA A 1 91 ? 24.702 -11.800 -3.632 1.00 95.12 91 ALA A C 1
ATOM 656 O O . ALA A 1 91 ? 25.678 -11.175 -3.218 1.00 95.12 91 ALA A O 1
ATOM 657 N N . THR A 1 92 ? 23.459 -11.331 -3.495 1.00 95.56 92 THR A N 1
ATOM 658 C CA . THR A 1 92 ? 23.156 -10.049 -2.833 1.00 95.56 92 THR A CA 1
ATOM 659 C C . THR A 1 92 ? 22.925 -10.189 -1.329 1.00 95.56 92 THR A C 1
ATOM 661 O O . THR A 1 92 ? 22.964 -9.189 -0.611 1.00 95.56 92 THR A O 1
ATOM 664 N N . GLY A 1 93 ? 22.666 -11.411 -0.845 1.00 93.12 93 GLY A N 1
ATOM 665 C CA . GLY A 1 93 ? 22.339 -11.696 0.555 1.00 93.12 93 GLY A CA 1
ATOM 666 C C . GLY A 1 93 ? 21.003 -11.099 1.010 1.00 93.12 93 GLY A C 1
ATOM 667 O O . GLY A 1 93 ? 20.736 -11.030 2.210 1.00 93.12 93 GLY A O 1
ATOM 668 N N . GLY A 1 94 ? 20.184 -10.617 0.072 1.00 95.62 94 GLY A N 1
ATOM 669 C CA . GLY A 1 94 ? 18.876 -10.045 0.358 1.00 95.62 94 GLY A CA 1
ATOM 670 C C . GLY A 1 94 ? 17.762 -11.097 0.384 1.00 95.62 94 GLY A C 1
ATOM 671 O O . GLY A 1 94 ? 17.940 -12.198 -0.135 1.00 95.62 94 GLY A O 1
ATOM 672 N N . PRO A 1 95 ? 16.604 -10.794 0.994 1.00 95.56 95 PRO A N 1
ATOM 673 C CA . PRO A 1 95 ? 15.546 -11.785 1.174 1.00 95.56 95 PRO A CA 1
ATOM 674 C C . PRO A 1 95 ? 14.693 -12.015 -0.082 1.00 95.56 95 PRO A C 1
ATOM 676 O O . PRO A 1 95 ? 13.976 -13.010 -0.138 1.00 95.56 95 PRO A O 1
ATOM 679 N N . PHE A 1 96 ? 14.738 -11.116 -1.070 1.00 98.00 96 PHE A N 1
ATOM 680 C CA . PHE A 1 96 ? 13.802 -11.148 -2.193 1.00 98.00 96 PHE A CA 1
ATOM 681 C C . PHE A 1 96 ? 14.184 -12.185 -3.260 1.00 98.00 96 PHE A C 1
ATOM 683 O O . PHE A 1 96 ? 15.328 -12.265 -3.704 1.00 98.00 96 PHE A O 1
ATOM 690 N N . LEU A 1 97 ? 13.189 -12.930 -3.724 1.00 97.75 97 LEU A N 1
ATOM 691 C CA . LEU A 1 97 ? 13.194 -13.713 -4.952 1.00 97.75 97 LEU A CA 1
ATOM 692 C C . LEU A 1 97 ? 11.951 -13.309 -5.752 1.00 97.75 97 LEU A C 1
ATOM 694 O O . LEU A 1 97 ? 10.834 -13.606 -5.331 1.00 97.75 97 LEU A O 1
ATOM 698 N N . ASP A 1 98 ? 12.121 -12.620 -6.879 1.00 96.75 98 ASP A N 1
ATOM 699 C CA . ASP A 1 98 ? 11.004 -12.214 -7.750 1.00 96.75 98 ASP A CA 1
ATOM 700 C C . ASP A 1 98 ? 11.377 -12.357 -9.228 1.00 96.75 98 ASP A C 1
ATOM 702 O O . ASP A 1 98 ? 12.483 -12.749 -9.570 1.00 96.75 98 ASP A O 1
ATOM 706 N N . ARG A 1 99 ? 10.437 -12.112 -10.134 1.00 94.75 99 ARG A N 1
ATOM 707 C CA . ARG A 1 99 ? 10.624 -12.310 -11.570 1.00 94.75 99 ARG A CA 1
ATOM 708 C C . ARG A 1 99 ? 11.403 -11.149 -12.201 1.00 94.75 99 ARG A C 1
ATOM 710 O O . ARG A 1 99 ? 11.200 -10.002 -11.797 1.00 94.75 99 ARG A O 1
ATOM 717 N N . PRO A 1 100 ? 12.215 -11.406 -13.247 1.00 94.81 100 PRO A N 1
ATOM 718 C CA . PRO A 1 100 ? 12.726 -10.347 -14.114 1.00 94.81 100 PRO A CA 1
ATOM 719 C C . PRO A 1 100 ? 11.598 -9.389 -14.538 1.00 94.81 100 PRO A C 1
ATOM 721 O O . PRO A 1 100 ? 10.470 -9.853 -14.719 1.00 94.81 100 PRO A O 1
ATOM 724 N N . PRO A 1 101 ? 11.866 -8.082 -14.703 1.00 95.12 101 PRO A N 1
ATOM 725 C CA . PRO A 1 101 ? 13.181 -7.432 -14.731 1.00 95.12 101 PRO A CA 1
ATOM 726 C C . PRO A 1 101 ? 13.767 -7.095 -13.346 1.00 95.12 101 PRO A C 1
ATOM 728 O O . PRO A 1 101 ? 14.770 -6.388 -13.271 1.00 95.12 101 PRO A O 1
ATOM 731 N N . PHE A 1 102 ? 13.188 -7.590 -12.246 1.00 96.50 102 PHE A N 1
ATOM 732 C CA . PHE A 1 102 ? 13.761 -7.414 -10.912 1.00 96.50 102 PHE A CA 1
ATOM 733 C C . PHE A 1 102 ? 15.213 -7.916 -10.851 1.00 96.50 102 PHE A C 1
ATOM 735 O O . PHE A 1 102 ? 15.494 -9.079 -11.133 1.00 96.50 102 PHE A O 1
ATOM 742 N N . THR A 1 103 ? 16.139 -7.037 -10.463 1.00 94.50 103 THR A N 1
ATOM 743 C CA . THR A 1 103 ? 17.576 -7.362 -10.390 1.00 94.50 103 THR A CA 1
ATOM 744 C C . THR A 1 103 ? 18.043 -7.714 -8.982 1.00 94.50 103 THR A C 1
ATOM 746 O O . THR A 1 103 ? 19.122 -8.275 -8.818 1.00 94.50 103 THR A O 1
ATOM 749 N N . GLY A 1 104 ? 17.266 -7.364 -7.950 1.00 96.44 104 GLY A N 1
ATOM 750 C CA . GLY A 1 104 ? 17.637 -7.616 -6.558 1.00 96.44 104 GLY A CA 1
ATOM 751 C C . GLY A 1 104 ? 18.799 -6.775 -6.028 1.00 96.44 104 GLY A C 1
ATOM 752 O O . GLY A 1 104 ? 19.316 -7.045 -4.948 1.00 96.44 104 GLY A O 1
ATOM 753 N N . THR A 1 105 ? 19.211 -5.724 -6.733 1.00 96.94 105 THR A N 1
ATOM 754 C CA . THR A 1 105 ? 20.285 -4.821 -6.276 1.00 96.94 105 THR A CA 1
ATOM 755 C C . THR A 1 105 ? 19.818 -3.812 -5.216 1.00 96.94 105 THR A C 1
ATOM 757 O O . THR A 1 105 ? 20.629 -3.122 -4.591 1.00 96.94 105 THR A O 1
ATOM 760 N N . GLY A 1 106 ? 18.504 -3.706 -4.990 1.00 97.50 106 GLY A N 1
ATOM 761 C CA . GLY A 1 106 ? 17.903 -2.643 -4.185 1.00 97.50 106 GLY A CA 1
ATOM 762 C C . GLY A 1 106 ? 17.989 -1.263 -4.844 1.00 97.50 106 GLY A C 1
ATOM 763 O O . GLY A 1 106 ? 17.917 -0.259 -4.136 1.00 97.50 106 GLY A O 1
ATOM 764 N N . LEU A 1 107 ? 18.177 -1.217 -6.165 1.00 98.12 107 LEU A N 1
ATOM 765 C CA . LEU A 1 107 ? 18.175 -0.014 -6.990 1.00 98.12 107 LEU A CA 1
ATOM 766 C C . LEU A 1 107 ? 17.242 -0.217 -8.190 1.00 98.12 107 LEU A C 1
ATOM 768 O O . LEU A 1 107 ? 17.159 -1.316 -8.740 1.00 98.12 107 LEU A O 1
ATOM 772 N N . ALA A 1 108 ? 16.568 0.856 -8.585 1.00 97.94 108 ALA A N 1
ATOM 773 C CA . ALA A 1 108 ? 15.863 0.990 -9.852 1.00 97.94 108 ALA A CA 1
ATOM 774 C C . ALA A 1 108 ? 16.666 1.931 -10.753 1.00 97.94 108 ALA A C 1
ATOM 776 O O . ALA A 1 108 ? 17.245 2.900 -10.255 1.00 97.94 108 ALA A O 1
ATOM 777 N N . ALA A 1 109 ? 16.719 1.648 -12.053 1.00 96.62 109 ALA A N 1
ATOM 778 C CA . ALA A 1 109 ? 17.478 2.454 -12.997 1.00 96.62 109 ALA A CA 1
ATOM 779 C C . ALA A 1 109 ? 16.779 2.540 -14.357 1.00 96.62 109 ALA A C 1
ATOM 781 O O . ALA A 1 109 ? 16.136 1.584 -14.782 1.00 96.62 109 ALA A O 1
ATOM 782 N N . THR A 1 110 ? 16.927 3.685 -15.018 1.00 97.44 110 THR A N 1
ATOM 783 C CA . THR A 1 110 ? 16.570 3.910 -16.426 1.00 97.44 110 THR A CA 1
ATOM 784 C C . THR A 1 110 ? 17.457 5.028 -16.967 1.00 97.44 110 THR A C 1
ATOM 786 O O . THR A 1 110 ? 17.610 6.071 -16.324 1.00 97.44 110 THR A O 1
ATOM 789 N N . GLY A 1 111 ? 18.102 4.808 -18.116 1.00 95.12 111 GLY A N 1
ATOM 790 C CA . GLY A 1 111 ? 19.115 5.735 -18.635 1.00 95.12 111 GLY A CA 1
ATOM 791 C C . GLY A 1 111 ? 20.178 6.086 -17.582 1.00 95.12 111 GLY A C 1
ATOM 792 O O . GLY A 1 111 ? 20.806 5.196 -17.011 1.00 95.12 111 GLY A O 1
ATOM 793 N N . ASP A 1 112 ? 20.345 7.383 -17.305 1.00 95.62 112 ASP A N 1
ATOM 794 C CA . ASP A 1 112 ? 21.282 7.908 -16.297 1.00 95.62 112 ASP A CA 1
ATOM 795 C C . ASP A 1 112 ? 20.667 8.051 -14.886 1.00 95.62 112 ASP A C 1
ATOM 797 O O . ASP A 1 112 ? 21.353 8.445 -13.939 1.00 95.62 112 ASP A O 1
ATOM 801 N N . VAL A 1 113 ? 19.372 7.756 -14.719 1.00 98.12 113 VAL A N 1
ATOM 802 C CA . VAL A 1 113 ? 18.672 7.856 -13.431 1.00 98.12 113 VAL A CA 1
ATOM 803 C C . VAL A 1 113 ? 18.838 6.556 -12.655 1.00 98.12 113 VAL A C 1
ATOM 805 O O . VAL A 1 113 ? 18.538 5.477 -13.161 1.00 98.12 113 VAL A O 1
ATOM 808 N N . VAL A 1 114 ? 19.264 6.666 -11.396 1.00 98.06 114 VAL A N 1
ATOM 809 C CA . VAL A 1 114 ? 19.361 5.550 -10.448 1.00 98.06 114 VAL A CA 1
ATOM 810 C C . VAL A 1 114 ? 18.757 5.980 -9.118 1.00 98.06 114 VAL A C 1
ATOM 812 O O . VAL A 1 114 ? 19.174 6.988 -8.550 1.00 98.06 114 VAL A O 1
ATOM 815 N N . ALA A 1 115 ? 17.811 5.200 -8.596 1.00 98.25 115 ALA A N 1
ATOM 816 C CA . ALA A 1 115 ? 17.121 5.493 -7.343 1.00 98.25 115 ALA A CA 1
ATOM 817 C C . ALA A 1 115 ? 17.082 4.272 -6.407 1.00 98.25 115 ALA A C 1
ATOM 819 O O . ALA A 1 115 ? 17.042 3.129 -6.878 1.00 98.25 115 ALA A O 1
ATOM 820 N N . PRO A 1 116 ? 17.065 4.471 -5.075 1.00 98.31 116 PRO A N 1
ATOM 821 C CA . PRO A 1 116 ? 16.835 3.391 -4.125 1.00 98.31 116 PRO A CA 1
ATOM 822 C C . PRO A 1 116 ? 15.493 2.699 -4.375 1.00 98.31 116 PRO A C 1
ATOM 824 O O . PRO A 1 116 ? 14.449 3.348 -4.396 1.00 98.31 116 PRO A O 1
ATOM 827 N N . LEU A 1 117 ? 15.515 1.371 -4.496 1.00 98.56 117 LEU A N 1
ATOM 828 C CA . LEU A 1 117 ? 14.312 0.553 -4.620 1.00 98.56 117 LEU A CA 1
ATOM 829 C C . LEU A 1 117 ? 13.982 -0.089 -3.275 1.00 98.56 117 LEU A C 1
ATOM 831 O O . LEU A 1 117 ? 14.794 -0.811 -2.683 1.00 98.56 117 LEU A O 1
ATOM 835 N N . SER A 1 118 ? 12.767 0.156 -2.802 1.00 98.31 118 SER A N 1
ATOM 836 C CA . SER A 1 118 ? 12.234 -0.452 -1.585 1.00 98.31 118 SER A CA 1
ATOM 837 C C . SER A 1 118 ? 10.938 -1.182 -1.891 1.00 98.31 118 SER A C 1
ATOM 839 O O . SER A 1 118 ? 10.202 -0.807 -2.794 1.00 98.31 118 SER A O 1
ATOM 841 N N . TRP A 1 119 ? 10.645 -2.221 -1.128 1.00 98.19 119 TRP A N 1
ATOM 842 C CA . TRP A 1 119 ? 9.341 -2.852 -1.082 1.00 98.19 119 TRP A CA 1
ATOM 843 C C . TRP A 1 119 ? 8.560 -2.283 0.101 1.00 98.19 119 TRP A C 1
ATOM 845 O O . TRP A 1 119 ? 9.041 -2.285 1.238 1.00 98.19 119 TRP A O 1
ATOM 855 N N . LEU A 1 120 ? 7.372 -1.767 -0.183 1.00 97.69 120 LEU A N 1
ATOM 856 C CA . LEU A 1 120 ? 6.434 -1.232 0.787 1.00 97.69 120 LEU A CA 1
ATOM 857 C C . LEU A 1 120 ? 5.478 -2.340 1.226 1.00 97.69 120 LEU A C 1
ATOM 859 O O . LEU A 1 120 ? 4.722 -2.877 0.416 1.00 97.69 120 LEU A O 1
ATOM 863 N N . GLU A 1 121 ? 5.487 -2.654 2.518 1.00 96.38 121 GLU A N 1
ATOM 864 C CA . GLU A 1 121 ? 4.459 -3.506 3.112 1.00 96.38 121 GLU A CA 1
ATOM 865 C C . GLU A 1 121 ? 3.096 -2.808 3.060 1.00 96.38 121 GLU A C 1
ATOM 867 O O . GLU A 1 121 ? 3.039 -1.578 3.105 1.00 96.38 121 GLU A O 1
ATOM 872 N N . HIS A 1 122 ? 2.000 -3.579 3.024 1.00 96.25 122 HIS A N 1
ATOM 873 C CA . HIS A 1 122 ? 0.652 -3.012 3.030 1.00 96.25 122 HIS A CA 1
ATOM 874 C C . HIS A 1 122 ? 0.489 -1.917 4.079 1.00 96.25 122 HIS A C 1
ATOM 876 O O . HIS A 1 122 ? 0.622 -2.147 5.283 1.00 96.25 122 HIS A O 1
ATOM 882 N N . THR A 1 123 ? 0.159 -0.730 3.592 1.00 95.31 123 THR A N 1
ATOM 883 C CA . THR A 1 123 ? -0.151 0.436 4.405 1.00 95.31 123 THR A CA 1
ATOM 884 C C . THR A 1 123 ? -1.364 1.139 3.825 1.00 95.31 123 THR A C 1
ATOM 886 O O . THR A 1 123 ? -1.681 0.991 2.640 1.00 95.31 123 THR A O 1
ATOM 889 N N . ARG A 1 124 ? -2.058 1.892 4.675 1.00 95.62 124 ARG A N 1
ATOM 890 C CA . ARG A 1 124 ? -3.141 2.761 4.232 1.00 95.62 124 ARG A CA 1
ATOM 891 C C . ARG A 1 124 ? -2.537 3.976 3.538 1.00 95.62 124 ARG A C 1
ATOM 893 O O . ARG A 1 124 ? -1.510 4.496 3.975 1.00 95.62 124 ARG A O 1
ATOM 900 N N . LEU A 1 125 ? -3.177 4.410 2.463 1.00 96.12 125 LEU A N 1
ATOM 901 C CA . LEU A 1 125 ? -2.819 5.632 1.762 1.00 96.12 125 LEU A CA 1
ATOM 902 C C . LEU A 1 125 ? -2.917 6.828 2.711 1.00 96.12 125 LEU A C 1
ATOM 904 O O . LEU A 1 125 ? -3.857 6.949 3.496 1.00 96.12 125 LEU A O 1
ATOM 908 N N . THR A 1 126 ? -1.939 7.722 2.632 1.00 92.88 126 THR A N 1
ATOM 909 C CA . THR A 1 126 ? -1.951 8.971 3.395 1.00 92.88 126 THR A CA 1
ATOM 910 C C . THR A 1 126 ? -2.818 9.998 2.660 1.00 92.88 126 THR A C 1
ATOM 912 O O . THR A 1 126 ? -2.705 10.091 1.432 1.00 92.88 126 THR A O 1
ATOM 915 N N . PRO A 1 127 ? -3.651 10.796 3.358 1.00 94.12 127 PRO A N 1
ATOM 916 C CA . PRO A 1 127 ? -4.330 11.935 2.745 1.00 94.12 127 PRO A CA 1
ATOM 917 C C . PRO A 1 127 ? -3.360 12.804 1.933 1.00 94.12 127 PRO A C 1
ATOM 919 O O . PRO A 1 127 ? -2.250 13.099 2.381 1.00 94.12 127 PRO A O 1
ATOM 922 N N . GLY A 1 128 ? -3.774 13.200 0.732 1.00 95.38 128 GLY A N 1
ATOM 923 C CA . GLY A 1 128 ? -2.937 13.919 -0.226 1.00 95.38 128 GLY A CA 1
ATOM 924 C C . GLY A 1 128 ? -2.163 13.025 -1.197 1.00 95.38 128 GLY A C 1
ATOM 925 O O . GLY A 1 128 ? -1.432 13.564 -2.027 1.00 95.38 128 GLY A O 1
ATOM 926 N N . ALA A 1 129 ? -2.318 11.696 -1.138 1.00 98.00 129 ALA A N 1
ATOM 927 C CA . ALA A 1 129 ? -1.831 10.819 -2.201 1.00 98.00 129 ALA A CA 1
ATOM 928 C C . ALA A 1 129 ? -2.520 11.152 -3.537 1.00 98.00 129 ALA A C 1
ATOM 930 O O . ALA A 1 129 ? -3.714 11.460 -3.572 1.00 98.00 129 ALA A O 1
ATOM 931 N N . ARG A 1 130 ? -1.755 11.111 -4.631 1.00 98.69 130 ARG A N 1
ATOM 932 C CA . ARG A 1 130 ? -2.187 11.529 -5.973 1.00 98.69 130 ARG A CA 1
ATOM 933 C C . ARG A 1 130 ? -1.889 10.447 -6.992 1.00 98.69 130 ARG A C 1
ATOM 935 O O . ARG A 1 130 ? -0.788 9.901 -6.990 1.00 98.69 130 ARG A O 1
ATOM 942 N N . LEU A 1 131 ? -2.851 10.166 -7.859 1.00 98.81 131 LEU A N 1
ATOM 943 C CA . LEU A 1 131 ? -2.706 9.237 -8.971 1.00 98.81 131 LEU A CA 1
ATOM 944 C C . LEU A 1 131 ? -2.596 10.037 -10.269 1.00 98.81 131 LEU A C 1
ATOM 946 O O . LEU A 1 131 ? -3.518 10.770 -10.622 1.00 98.81 131 LEU A O 1
ATOM 950 N N . TRP A 1 132 ? -1.467 9.898 -10.951 1.00 98.81 132 TRP A N 1
ATOM 951 C CA . TRP A 1 132 ? -1.139 10.607 -12.184 1.00 98.81 132 TRP A CA 1
ATOM 952 C C . TRP A 1 132 ? -1.108 9.641 -13.356 1.00 98.81 132 TRP A C 1
ATOM 954 O O . TRP A 1 132 ? -0.464 8.603 -13.259 1.00 98.81 132 TRP A O 1
ATOM 964 N N . ARG A 1 133 ? -1.744 9.985 -14.469 1.00 98.75 133 ARG A N 1
ATOM 965 C CA . ARG A 1 133 ? -1.710 9.205 -15.701 1.00 98.75 133 ARG A CA 1
ATOM 966 C C . ARG A 1 133 ? -0.703 9.796 -16.671 1.00 98.75 133 ARG A C 1
ATOM 968 O O . ARG A 1 133 ? -0.850 10.933 -17.106 1.00 98.75 133 ARG A O 1
ATOM 975 N N . PHE A 1 134 ? 0.281 8.991 -17.043 1.00 98.62 134 PHE A N 1
ATOM 976 C CA . PHE A 1 134 ? 1.229 9.297 -18.106 1.00 98.62 134 PHE A CA 1
ATOM 977 C C . PHE A 1 134 ? 0.763 8.607 -19.381 1.00 98.62 134 PHE A C 1
ATOM 979 O O . PHE A 1 134 ? 0.577 7.392 -19.374 1.00 98.62 134 PHE A O 1
ATOM 986 N N . THR A 1 135 ? 0.575 9.365 -20.459 1.00 98.25 135 THR A N 1
ATOM 987 C CA . THR A 1 135 ? 0.109 8.854 -21.755 1.00 98.25 135 THR A CA 1
ATOM 988 C C . THR A 1 135 ? 1.236 8.974 -22.784 1.00 98.25 135 THR A C 1
ATOM 990 O O . THR A 1 135 ? 1.883 10.020 -22.834 1.00 98.25 135 THR A O 1
ATOM 993 N N . PRO A 1 136 ? 1.493 7.947 -23.615 1.00 97.81 136 PRO A N 1
ATOM 994 C CA . PRO A 1 136 ? 2.552 8.011 -24.617 1.00 97.81 136 PRO A CA 1
ATOM 995 C C . PRO A 1 136 ? 2.382 9.209 -25.559 1.00 97.81 136 PRO A C 1
ATOM 997 O O . PRO A 1 136 ? 1.326 9.382 -26.164 1.00 97.81 136 PRO A O 1
ATOM 1000 N N . GLY A 1 137 ? 3.438 10.010 -25.702 1.00 95.25 137 GLY A N 1
ATOM 1001 C CA . GLY A 1 137 ? 3.467 11.182 -26.582 1.00 95.25 137 GLY A CA 1
ATOM 1002 C C . GLY A 1 137 ? 2.891 12.473 -25.991 1.00 95.25 137 GLY A C 1
ATOM 1003 O O . GLY A 1 137 ? 3.066 13.519 -26.611 1.00 95.25 137 GLY A O 1
ATOM 1004 N N . GLU A 1 138 ? 2.267 12.427 -24.812 1.00 96.19 138 GLU A N 1
ATOM 1005 C CA . GLU A 1 138 ? 1.829 13.628 -24.095 1.00 96.19 138 GLU A CA 1
ATOM 1006 C C . GLU A 1 138 ? 2.976 14.207 -23.256 1.00 96.19 138 GLU A C 1
ATOM 1008 O O . GLU A 1 138 ? 3.769 13.468 -22.670 1.00 96.19 138 GLU A O 1
ATOM 1013 N N . GLU A 1 139 ? 3.077 15.537 -23.211 1.00 92.44 139 GLU A N 1
ATOM 1014 C CA . GLU A 1 139 ? 4.151 16.236 -22.487 1.00 92.44 139 GLU A CA 1
ATOM 1015 C C . GLU A 1 139 ? 3.917 16.241 -20.970 1.00 92.44 139 GLU A C 1
ATOM 1017 O O . GLU A 1 139 ? 4.856 16.074 -20.194 1.00 92.44 139 GLU A O 1
ATOM 1022 N N . GLU A 1 140 ? 2.659 16.391 -20.552 1.00 95.56 140 GLU A N 1
ATOM 1023 C CA . GLU A 1 140 ? 2.269 16.546 -19.152 1.00 95.56 140 GLU A CA 1
ATOM 1024 C C . GLU A 1 140 ? 1.342 15.405 -18.708 1.00 95.56 140 GLU A C 1
ATOM 1026 O O . GLU A 1 140 ? 0.410 15.048 -19.438 1.00 95.56 140 GLU A O 1
ATOM 1031 N N . PRO A 1 141 ? 1.546 14.832 -17.509 1.00 97.69 141 PRO A N 1
ATOM 1032 C CA . PRO A 1 141 ? 0.642 13.829 -16.968 1.00 97.69 141 PRO A CA 1
ATOM 1033 C C . PRO A 1 141 ? -0.685 14.440 -16.495 1.00 97.69 141 PRO A C 1
ATOM 1035 O O . PRO A 1 141 ? -0.747 15.560 -15.988 1.00 97.69 141 PRO A O 1
ATOM 1038 N N . GLU A 1 142 ? -1.754 13.651 -16.566 1.00 98.44 142 GLU A N 1
ATOM 1039 C CA . GLU A 1 142 ? -3.083 14.021 -16.073 1.00 98.44 142 GLU A CA 1
ATOM 1040 C C . GLU A 1 142 ? -3.259 13.586 -14.608 1.00 98.44 142 GLU A C 1
ATOM 1042 O O . GLU A 1 142 ? -2.997 12.435 -14.258 1.00 98.44 142 GLU A O 1
ATOM 1047 N N . LEU A 1 143 ? -3.736 14.470 -13.726 1.00 98.69 143 LEU A N 1
ATOM 1048 C CA . LEU A 1 143 ? -4.128 14.076 -12.367 1.00 98.69 143 LEU A CA 1
ATOM 1049 C C . LEU A 1 143 ? -5.495 13.382 -12.412 1.00 98.69 143 LEU A C 1
ATOM 1051 O O . LEU A 1 143 ? -6.516 14.048 -12.548 1.00 98.69 143 LEU A O 1
ATOM 1055 N N . VAL A 1 144 ? -5.526 12.060 -12.249 1.00 98.69 144 VAL A N 1
ATOM 1056 C CA . VAL A 1 144 ? -6.758 11.260 -12.384 1.00 98.69 144 VAL A CA 1
ATOM 1057 C C . VAL A 1 144 ? -7.440 10.947 -11.052 1.00 98.69 144 VAL A C 1
ATOM 1059 O O . VAL A 1 144 ? -8.632 10.646 -11.023 1.00 98.69 144 VAL A O 1
ATOM 1062 N N . GLY A 1 145 ? -6.727 11.068 -9.927 1.00 98.69 145 GLY A N 1
ATOM 1063 C CA . GLY A 1 145 ? -7.364 10.997 -8.613 1.00 98.69 145 GLY A CA 1
ATOM 1064 C C . GLY A 1 145 ? -6.555 11.573 -7.462 1.00 98.69 145 GLY A C 1
ATOM 1065 O O . GLY A 1 145 ? -5.323 11.580 -7.479 1.00 98.69 145 GLY A O 1
ATOM 1066 N N . THR A 1 146 ? -7.273 11.998 -6.423 1.00 98.75 146 THR A N 1
ATOM 1067 C CA . THR A 1 146 ? -6.701 12.479 -5.159 1.00 98.75 146 THR A CA 1
ATOM 1068 C C . THR A 1 146 ? -7.346 11.756 -3.981 1.00 98.75 146 THR A C 1
ATOM 1070 O O . THR A 1 146 ? -8.567 11.728 -3.861 1.00 98.75 146 THR A O 1
ATOM 1073 N N . TYR A 1 147 ? -6.540 11.190 -3.086 1.00 98.44 147 TYR A N 1
ATOM 1074 C CA . TYR A 1 147 ? -7.032 10.532 -1.877 1.00 98.44 147 TYR A CA 1
ATOM 1075 C C . TYR A 1 147 ? -7.143 11.525 -0.711 1.00 98.44 147 TYR A C 1
ATOM 1077 O O . TYR A 1 147 ? -6.167 12.180 -0.341 1.00 98.44 147 TYR A O 1
ATOM 1085 N N . HIS A 1 148 ? -8.318 11.606 -0.088 1.00 97.31 148 HIS A N 1
ATOM 1086 C CA . HIS A 1 148 ? -8.668 12.581 0.957 1.00 97.31 148 HIS A CA 1
ATOM 1087 C C . HIS A 1 148 ? -8.770 11.977 2.363 1.00 97.31 148 HIS A C 1
ATOM 1089 O O . HIS A 1 148 ? -9.350 12.587 3.263 1.00 97.31 148 HIS A O 1
ATOM 1095 N N . GLY A 1 149 ? -8.194 10.792 2.569 1.00 95.69 149 GLY A N 1
ATOM 1096 C CA . GLY A 1 149 ? -8.263 10.080 3.845 1.00 95.69 149 GLY A CA 1
ATOM 1097 C C . GLY A 1 149 ? -9.468 9.157 3.956 1.00 95.69 149 GLY A C 1
ATOM 1098 O O . GLY A 1 149 ? -10.368 9.189 3.119 1.00 95.69 149 GLY A O 1
ATOM 1099 N N . VAL A 1 150 ? -9.513 8.335 5.004 1.00 95.62 150 VAL A N 1
ATOM 1100 C CA . VAL A 1 150 ? -10.587 7.342 5.204 1.00 95.62 150 VAL A CA 1
ATOM 1101 C C . VAL A 1 150 ? -11.979 7.959 5.278 1.00 95.62 150 VAL A C 1
ATOM 1103 O O . VAL A 1 150 ? -12.961 7.295 4.956 1.00 95.62 150 VAL A O 1
ATOM 1106 N N . ALA A 1 151 ? -12.087 9.225 5.686 1.00 96.31 151 ALA A N 1
ATOM 1107 C CA . ALA A 1 151 ? -13.377 9.898 5.777 1.00 96.31 151 ALA A CA 1
ATOM 1108 C C . ALA A 1 151 ? -13.996 10.186 4.398 1.00 96.31 151 ALA A C 1
ATOM 1110 O O . ALA A 1 151 ? -15.219 10.177 4.270 1.00 96.31 151 ALA A O 1
ATOM 1111 N N . PHE A 1 152 ? -13.185 10.442 3.373 1.00 97.06 152 PHE A N 1
ATOM 1112 C CA . PHE A 1 152 ? -13.668 10.890 2.061 1.00 97.06 152 PHE A CA 1
ATOM 1113 C C . PHE A 1 152 ? -13.263 9.966 0.908 1.00 97.06 152 PHE A C 1
ATOM 1115 O O . PHE A 1 152 ? -13.896 10.007 -0.141 1.00 97.06 152 PHE A O 1
ATOM 1122 N N . GLY A 1 153 ? -12.260 9.114 1.114 1.00 97.50 153 GLY A N 1
ATOM 1123 C CA . GLY A 1 153 ? -11.747 8.192 0.115 1.00 97.50 153 GLY A CA 1
ATOM 1124 C C . GLY A 1 153 ? -11.094 8.909 -1.065 1.00 97.50 153 GLY A C 1
ATOM 1125 O O . GLY A 1 153 ? -10.426 9.931 -0.899 1.00 97.50 153 GLY A O 1
ATOM 1126 N N . TRP A 1 154 ? -11.262 8.348 -2.256 1.00 98.56 154 TRP A N 1
ATOM 1127 C CA . TRP A 1 154 ? -10.729 8.887 -3.502 1.00 98.56 154 TRP A CA 1
ATOM 1128 C C . TRP A 1 154 ? -11.698 9.868 -4.149 1.00 98.56 154 TRP A C 1
ATOM 1130 O O . TRP A 1 154 ? -12.857 9.537 -4.353 1.00 98.56 154 TRP A O 1
ATOM 1140 N N . GLN A 1 155 ? -11.202 11.043 -4.527 1.00 98.62 155 GLN A N 1
ATOM 1141 C CA . GLN A 1 155 ? -11.835 11.914 -5.512 1.00 98.62 155 GLN A CA 1
ATOM 1142 C C . GLN A 1 155 ? -11.425 11.454 -6.909 1.00 98.62 155 GLN A C 1
ATOM 1144 O O . GLN A 1 155 ? -10.229 11.421 -7.215 1.00 98.62 155 GLN A O 1
ATOM 1149 N N . ASN A 1 156 ? -12.405 11.094 -7.732 1.00 98.38 156 ASN A N 1
ATOM 1150 C CA . ASN A 1 156 ? -12.205 10.611 -9.089 1.00 98.38 156 ASN A CA 1
ATOM 1151 C C . ASN A 1 156 ? -12.316 11.765 -10.097 1.00 98.38 156 ASN A C 1
ATOM 1153 O O . ASN A 1 156 ? -13.414 12.173 -10.474 1.00 98.38 156 ASN A O 1
ATOM 1157 N N . HIS A 1 157 ? -11.174 12.273 -10.568 1.00 98.38 157 HIS A N 1
ATOM 1158 C CA . HIS A 1 157 ? -11.136 13.399 -11.511 1.00 98.38 157 HIS A CA 1
ATOM 1159 C C . HIS A 1 157 ? -11.612 13.015 -12.923 1.00 98.38 157 HIS A C 1
ATOM 1161 O O . HIS A 1 157 ? -11.867 13.889 -13.745 1.00 98.38 157 HIS A O 1
ATOM 1167 N N . LEU A 1 158 ? -11.781 11.716 -13.199 1.00 96.88 158 LEU A N 1
ATOM 1168 C CA . LEU A 1 158 ? -12.334 11.204 -14.456 1.00 96.88 158 LEU A CA 1
ATOM 1169 C C . LEU A 1 158 ? -13.868 11.082 -14.435 1.00 96.88 158 LEU A C 1
ATOM 1171 O O . LEU A 1 158 ? -14.467 10.794 -15.470 1.00 96.88 158 LEU A O 1
ATOM 1175 N N . ALA A 1 159 ? -14.499 11.258 -13.271 1.00 95.38 159 ALA A N 1
ATOM 1176 C CA . ALA A 1 159 ? -15.934 11.071 -13.064 1.00 95.38 159 ALA A CA 1
ATOM 1177 C C . ALA A 1 159 ? -16.524 12.225 -12.238 1.00 95.38 159 ALA A C 1
ATOM 1179 O O . ALA A 1 159 ? -17.023 12.022 -11.134 1.00 95.38 159 ALA A O 1
ATOM 1180 N N . ASP A 1 160 ? -16.420 13.449 -12.767 1.00 95.25 160 ASP A N 1
ATOM 1181 C CA . ASP A 1 160 ? -16.996 14.670 -12.178 1.00 95.25 160 ASP A CA 1
ATOM 1182 C C . ASP A 1 160 ? -16.631 14.895 -10.695 1.00 95.25 160 ASP A C 1
ATOM 1184 O O . ASP A 1 160 ? -17.430 15.419 -9.916 1.00 95.25 160 ASP A O 1
ATOM 1188 N N . ASP A 1 161 ? -15.417 14.502 -10.295 1.00 96.88 161 ASP A N 1
ATOM 1189 C CA . ASP A 1 161 ? -14.918 14.628 -8.923 1.00 96.88 161 ASP A CA 1
ATOM 1190 C C . ASP A 1 161 ? -15.733 13.848 -7.869 1.00 96.88 161 ASP A C 1
ATOM 1192 O O . ASP A 1 161 ? -15.775 14.231 -6.692 1.00 96.88 161 ASP A O 1
ATOM 1196 N N . GLU A 1 162 ? -16.366 12.734 -8.256 1.00 96.56 162 GLU A N 1
ATOM 1197 C CA . GLU A 1 162 ? -17.078 11.858 -7.319 1.00 96.56 162 GLU A CA 1
ATOM 1198 C C . GLU A 1 162 ? -16.136 11.308 -6.230 1.00 96.56 162 GLU A C 1
ATOM 1200 O O . GLU A 1 162 ? -14.980 10.958 -6.484 1.00 96.56 162 GLU A O 1
ATOM 1205 N N . LEU A 1 163 ? -16.641 11.247 -4.991 1.00 97.81 163 LEU A N 1
ATOM 1206 C CA . LEU A 1 163 ? -15.921 10.703 -3.842 1.00 97.81 163 LEU A CA 1
ATOM 1207 C C . LEU A 1 163 ? -16.302 9.242 -3.603 1.00 97.81 163 LEU A C 1
ATOM 1209 O O . LEU A 1 163 ? -17.446 8.943 -3.259 1.00 97.81 163 LEU A O 1
ATOM 1213 N N . HIS A 1 164 ? -15.317 8.353 -3.674 1.00 96.88 164 HIS A N 1
ATOM 1214 C CA . HIS A 1 164 ? -15.469 6.927 -3.411 1.00 96.88 164 HIS A CA 1
ATOM 1215 C C . HIS A 1 164 ? -14.698 6.527 -2.156 1.00 96.88 164 HIS A C 1
ATOM 1217 O O . HIS A 1 164 ? -13.468 6.531 -2.138 1.00 96.88 164 HIS A O 1
ATOM 1223 N N . ALA A 1 165 ? -15.424 6.124 -1.115 1.00 95.62 165 ALA A N 1
ATOM 1224 C CA . ALA A 1 165 ? -14.865 5.554 0.106 1.00 95.62 165 ALA A CA 1
ATOM 1225 C C . ALA A 1 165 ? -15.404 4.135 0.328 1.00 95.62 165 ALA A C 1
ATOM 1227 O O . ALA A 1 165 ? -16.588 3.872 0.107 1.00 95.62 165 ALA A O 1
ATOM 1228 N N . LEU A 1 166 ? -14.550 3.231 0.813 1.00 93.69 166 LEU A N 1
ATOM 1229 C CA . LEU A 1 166 ? -14.963 1.909 1.289 1.00 93.69 166 LEU A CA 1
ATOM 1230 C C . LEU A 1 166 ? -14.970 1.830 2.815 1.00 93.69 166 LEU A C 1
ATOM 1232 O O . LEU A 1 166 ? -14.388 2.664 3.505 1.00 93.69 166 LEU A O 1
ATOM 1236 N N . ALA A 1 167 ? -15.571 0.759 3.336 1.00 92.44 167 ALA A N 1
ATOM 1237 C CA . ALA A 1 167 ? -15.396 0.379 4.729 1.00 92.44 167 ALA A CA 1
ATOM 1238 C C . ALA A 1 167 ? -13.903 0.098 5.004 1.00 92.44 167 ALA A C 1
ATOM 1240 O O . ALA A 1 167 ? -13.354 -0.845 4.430 1.00 92.44 167 ALA A O 1
ATOM 1241 N N . PRO A 1 168 ? -13.235 0.886 5.864 1.00 91.69 168 PRO A N 1
ATOM 1242 C CA . PRO A 1 168 ? -11.805 0.742 6.077 1.00 91.69 168 PRO A CA 1
ATOM 1243 C C . PRO A 1 168 ? -11.490 -0.569 6.794 1.00 91.69 168 PRO A C 1
ATOM 1245 O O . PRO A 1 168 ? -12.096 -0.891 7.823 1.00 91.69 168 PRO A O 1
ATOM 1248 N N . SER A 1 169 ? -10.483 -1.296 6.308 1.00 93.19 169 SER A N 1
ATOM 1249 C CA . SER A 1 169 ? -9.993 -2.462 7.038 1.00 93.19 169 SER A CA 1
ATOM 1250 C C . SER A 1 169 ? -9.358 -2.044 8.364 1.00 93.19 169 SER A C 1
ATOM 1252 O O . SER A 1 169 ? -8.654 -1.033 8.447 1.00 93.19 169 SER A O 1
ATOM 1254 N N . LYS A 1 170 ? -9.556 -2.863 9.401 1.00 93.62 170 LYS A N 1
ATOM 1255 C CA . LYS A 1 170 ? -8.885 -2.702 10.701 1.00 93.62 170 LYS A CA 1
ATOM 1256 C C . LYS A 1 170 ? -7.462 -3.272 10.724 1.00 93.62 170 LYS A C 1
ATOM 1258 O O . LYS A 1 170 ? -6.770 -3.132 11.724 1.00 93.62 170 LYS A O 1
ATOM 1263 N N . PHE A 1 171 ? -7.042 -3.966 9.666 1.00 95.88 171 PHE A N 1
ATOM 1264 C CA . PHE A 1 171 ? -5.751 -4.662 9.609 1.00 95.88 171 PHE A CA 1
ATOM 1265 C C . PHE A 1 171 ? -4.664 -3.903 8.842 1.00 95.88 171 PHE A C 1
ATOM 1267 O O . PHE A 1 171 ? -3.525 -4.369 8.733 1.00 95.88 171 PHE A O 1
ATOM 1274 N N . VAL A 1 172 ? -5.010 -2.735 8.301 1.00 95.00 172 VAL A N 1
ATOM 1275 C CA . VAL A 1 172 ? -4.097 -1.878 7.551 1.00 95.00 172 VAL A CA 1
ATOM 1276 C C . VAL A 1 172 ? -4.329 -0.428 7.952 1.00 95.00 172 VAL A C 1
ATOM 1278 O O . VAL A 1 172 ? -5.453 0.070 7.894 1.00 95.00 172 VAL A O 1
ATOM 1281 N N . GLY A 1 173 ? -3.244 0.249 8.327 1.00 94.06 173 GLY A N 1
ATOM 1282 C CA . GLY A 1 173 ? -3.266 1.666 8.657 1.00 94.06 173 GLY A CA 1
ATOM 1283 C C . GLY A 1 173 ? -3.630 1.977 10.112 1.00 94.06 173 GLY A C 1
ATOM 1284 O O . GLY A 1 173 ? -3.879 1.080 10.922 1.00 94.06 173 GLY A O 1
ATOM 1285 N N . PRO A 1 174 ? -3.621 3.272 10.459 1.00 94.88 174 PRO A N 1
ATOM 1286 C CA . PRO A 1 174 ? -3.808 3.713 11.827 1.00 94.88 174 PRO A CA 1
ATOM 1287 C C . PRO A 1 174 ? -5.254 3.543 12.301 1.00 94.88 174 PRO A C 1
ATOM 1289 O O . PRO A 1 174 ? -6.226 3.765 11.571 1.00 94.88 174 PRO A O 1
ATOM 1292 N N . LEU A 1 175 ? -5.357 3.175 13.572 1.00 96.31 175 LEU A N 1
ATOM 1293 C CA . LEU A 1 175 ? -6.567 3.045 14.358 1.00 96.31 175 LEU A CA 1
ATOM 1294 C C . LEU A 1 175 ? -6.471 3.923 15.603 1.00 96.31 175 LEU A C 1
ATOM 1296 O O . LEU A 1 175 ? -5.381 4.179 16.120 1.00 96.31 175 LEU A O 1
ATOM 1300 N N . ALA A 1 176 ? -7.631 4.309 16.120 1.00 96.00 176 ALA A N 1
ATOM 1301 C CA . ALA A 1 176 ? -7.764 4.913 17.435 1.00 96.00 176 ALA A CA 1
ATOM 1302 C C . ALA A 1 176 ? -8.709 4.092 18.304 1.00 96.00 176 ALA A C 1
ATOM 1304 O O . ALA A 1 176 ? -9.776 3.674 17.844 1.00 96.00 176 ALA A O 1
ATOM 1305 N N . LYS A 1 177 ? -8.338 3.910 19.571 1.00 95.06 177 LYS A N 1
ATOM 1306 C CA . LYS A 1 177 ? -9.204 3.344 20.605 1.00 95.06 177 LYS A CA 1
ATOM 1307 C C . LYS A 1 177 ? -9.586 4.405 21.633 1.00 95.06 177 LYS A C 1
ATOM 1309 O O . LYS A 1 177 ? -8.744 5.169 22.101 1.00 95.06 177 LYS A O 1
ATOM 1314 N N . LEU A 1 178 ? -10.869 4.400 21.973 1.00 93.06 178 LEU A N 1
ATOM 1315 C CA . LEU A 1 178 ? -11.517 5.180 23.024 1.00 93.06 178 LEU A CA 1
ATOM 1316 C C . LEU A 1 178 ? -12.689 4.361 23.592 1.00 93.06 178 LEU A C 1
ATOM 1318 O O . LEU A 1 178 ? -12.961 3.263 23.106 1.00 93.06 178 LEU A O 1
ATOM 1322 N N . ASP A 1 179 ? -13.415 4.887 24.578 1.00 89.94 179 ASP A N 1
ATOM 1323 C CA . ASP A 1 179 ? -14.527 4.170 25.231 1.00 89.94 179 ASP A CA 1
ATOM 1324 C C . ASP A 1 179 ? -15.622 3.709 24.255 1.00 89.94 179 ASP A C 1
ATOM 1326 O O . ASP A 1 179 ? -16.258 2.679 24.465 1.00 89.94 179 ASP A O 1
ATOM 1330 N N . LEU A 1 180 ? -15.807 4.437 23.149 1.00 88.06 180 LEU A N 1
ATOM 1331 C CA . LEU A 1 180 ? -16.775 4.105 22.097 1.00 88.06 180 LEU A CA 1
ATOM 1332 C C . LEU A 1 180 ? -16.367 2.896 21.238 1.00 88.06 180 LEU A C 1
ATOM 1334 O O . LEU A 1 180 ? -17.199 2.362 20.507 1.00 88.06 180 LEU A O 1
ATOM 1338 N N . GLY A 1 181 ? -15.103 2.472 21.292 1.00 92.38 181 GLY A N 1
ATOM 1339 C CA . GLY A 1 181 ? -14.581 1.354 20.513 1.00 92.38 181 GLY A CA 1
ATOM 1340 C C . GLY A 1 181 ? -13.284 1.677 19.777 1.00 92.38 181 GLY A C 1
ATOM 1341 O O . GLY A 1 181 ? -12.513 2.554 20.166 1.00 92.38 181 GLY A O 1
ATOM 1342 N N . THR A 1 182 ? -13.018 0.912 18.718 1.00 95.19 182 THR A N 1
ATOM 1343 C CA . THR A 1 182 ? -11.844 1.078 17.851 1.00 95.19 182 THR A CA 1
ATOM 1344 C C . THR A 1 182 ? -12.286 1.485 16.455 1.00 95.19 182 THR A C 1
ATOM 1346 O O . THR A 1 182 ? -13.138 0.826 15.862 1.00 95.19 182 THR A O 1
ATOM 1349 N N . PHE A 1 183 ? -11.686 2.549 15.933 1.00 96.75 183 PHE A N 1
ATOM 1350 C CA . PHE A 1 183 ? -12.048 3.153 14.655 1.00 96.75 183 PHE A CA 1
ATOM 1351 C C . PHE A 1 183 ? -10.830 3.234 13.747 1.00 96.75 183 PHE A C 1
ATOM 1353 O O . PHE A 1 183 ? -9.716 3.442 14.226 1.00 96.75 183 PHE A O 1
ATOM 1360 N N . ALA A 1 184 ? -11.053 3.107 12.442 1.00 96.19 184 ALA A N 1
ATOM 1361 C CA . ALA A 1 184 ? -10.086 3.545 11.446 1.00 96.19 184 ALA A CA 1
ATOM 1362 C C . ALA A 1 184 ? -9.966 5.067 11.486 1.00 96.19 184 ALA A C 1
ATOM 1364 O O . ALA A 1 184 ? -10.974 5.751 11.696 1.00 96.19 184 ALA A O 1
ATOM 1365 N N . VAL A 1 185 ? -8.751 5.586 11.301 1.00 96.25 185 VAL A N 1
ATOM 1366 C CA . VAL A 1 185 ? -8.516 7.024 11.437 1.00 96.25 185 VAL A CA 1
ATOM 1367 C C . VAL A 1 185 ? -7.605 7.612 10.378 1.00 96.25 185 VAL A C 1
ATOM 1369 O O . VAL A 1 185 ? -6.732 6.931 9.849 1.00 96.25 185 VAL A O 1
ATOM 1372 N N . ASP A 1 186 ? -7.769 8.914 10.157 1.00 94.12 186 ASP A N 1
ATOM 1373 C CA . ASP A 1 186 ? -6.712 9.777 9.636 1.00 94.12 186 ASP A CA 1
ATOM 1374 C C . ASP A 1 186 ? -6.088 10.554 10.798 1.00 94.12 186 ASP A C 1
ATOM 1376 O O . ASP A 1 186 ? -6.796 11.066 11.675 1.00 94.12 186 ASP A O 1
ATOM 1380 N N . VAL A 1 187 ? -4.760 10.664 10.797 1.00 92.88 187 VAL A N 1
ATOM 1381 C CA . VAL A 1 187 ? -4.002 11.382 11.827 1.00 92.88 187 VAL A CA 1
ATOM 1382 C C . VAL A 1 187 ? -3.405 12.635 11.210 1.00 92.88 187 VAL A C 1
ATOM 1384 O O . VAL A 1 187 ? -2.591 12.554 10.292 1.00 92.88 187 VAL A O 1
ATOM 1387 N N . ARG A 1 188 ? -3.784 13.801 11.734 1.00 91.44 188 ARG A N 1
ATOM 1388 C CA . ARG A 1 188 ? -3.116 15.062 11.418 1.00 91.44 188 ARG A CA 1
ATOM 1389 C C . ARG A 1 188 ? -2.002 15.301 12.424 1.00 91.44 188 ARG A C 1
ATOM 1391 O O . ARG A 1 188 ? -2.239 15.229 13.630 1.00 91.44 188 ARG A O 1
ATOM 1398 N N . THR A 1 189 ? -0.815 15.616 11.926 1.00 89.38 189 THR A N 1
ATOM 1399 C CA . THR A 1 189 ? 0.357 15.936 12.743 1.00 89.38 189 THR A CA 1
ATOM 1400 C C . THR A 1 189 ? 0.694 17.422 12.673 1.00 89.38 189 THR A C 1
ATOM 1402 O O . THR A 1 189 ? 0.231 18.119 11.769 1.00 89.38 189 THR A O 1
ATOM 1405 N N . ASP A 1 190 ? 1.467 17.911 13.636 1.00 88.00 190 ASP A N 1
ATOM 1406 C CA . ASP A 1 190 ? 2.158 19.199 13.532 1.00 88.00 190 ASP A CA 1
ATOM 1407 C C . ASP A 1 190 ? 3.459 19.086 12.706 1.00 88.00 190 ASP A C 1
ATOM 1409 O O . ASP A 1 190 ? 3.750 18.041 12.111 1.00 88.00 190 ASP A O 1
ATOM 1413 N N . ASP A 1 191 ? 4.233 20.174 12.657 1.00 83.88 191 ASP A N 1
ATOM 1414 C CA . ASP A 1 191 ? 5.485 20.281 11.893 1.00 83.88 191 ASP A CA 1
ATOM 1415 C C . ASP A 1 191 ? 6.604 19.354 12.412 1.00 83.88 191 ASP A C 1
ATOM 1417 O O . ASP A 1 191 ? 7.505 18.968 11.645 1.00 83.88 191 ASP A O 1
ATOM 1421 N N . ASP A 1 192 ? 6.518 18.971 13.691 1.00 80.75 192 ASP A N 1
ATOM 1422 C CA . ASP A 1 192 ? 7.413 18.034 14.375 1.00 80.75 192 ASP A CA 1
ATOM 1423 C C . ASP A 1 192 ? 6.958 16.572 14.207 1.00 80.75 192 ASP A C 1
ATOM 1425 O O . ASP A 1 192 ? 7.663 15.639 14.597 1.00 80.75 192 ASP A O 1
ATOM 1429 N N . GLY A 1 193 ? 5.805 16.349 13.564 1.00 80.62 193 GLY A N 1
ATOM 1430 C CA . GLY A 1 193 ? 5.247 15.026 13.301 1.00 80.62 193 GLY A CA 1
ATOM 1431 C C . GLY A 1 193 ? 4.441 14.447 14.466 1.00 80.62 193 GLY A C 1
ATOM 1432 O O . GLY A 1 193 ? 4.031 13.283 14.395 1.00 80.62 193 GLY A O 1
ATOM 1433 N N . ALA A 1 194 ? 4.176 15.231 15.515 1.00 86.31 194 ALA A N 1
ATOM 1434 C CA . ALA A 1 194 ? 3.373 14.792 16.645 1.00 86.31 194 ALA A CA 1
ATOM 1435 C C . ALA A 1 194 ? 1.873 14.819 16.285 1.00 86.31 194 ALA A C 1
ATOM 1437 O O . ALA A 1 194 ? 1.393 15.794 15.699 1.00 86.31 194 ALA A O 1
ATOM 1438 N N . PRO A 1 195 ? 1.094 13.770 16.613 1.00 91.50 195 PRO A N 1
ATOM 1439 C CA . PRO A 1 195 ? -0.350 13.755 16.387 1.00 91.50 195 PRO A CA 1
ATOM 1440 C C . PRO A 1 195 ? -1.068 14.890 17.127 1.00 91.50 195 PRO A C 1
ATOM 1442 O O . PRO A 1 195 ? -0.913 15.042 18.336 1.00 91.50 195 PRO A O 1
ATOM 1445 N N . THR A 1 196 ? -1.913 15.643 16.420 1.00 93.62 196 THR A N 1
ATOM 1446 C CA . THR A 1 196 ? -2.703 16.747 16.996 1.00 93.62 196 THR A CA 1
ATOM 1447 C C . THR A 1 196 ? -4.200 16.460 16.973 1.00 93.62 196 THR A C 1
ATOM 1449 O O . THR A 1 196 ? -4.877 16.583 17.993 1.00 93.62 196 THR A O 1
ATOM 1452 N N . VAL A 1 197 ? -4.726 16.035 15.822 1.00 96.12 197 VAL A N 1
ATOM 1453 C CA . VAL A 1 197 ? -6.149 15.735 15.620 1.00 96.12 197 VAL A CA 1
ATOM 1454 C C . VAL A 1 197 ? -6.298 14.396 14.920 1.00 96.12 197 VAL A C 1
ATOM 1456 O O . VAL A 1 197 ? -5.586 14.099 13.961 1.00 96.12 197 VAL A O 1
ATOM 1459 N N . VAL A 1 198 ? -7.260 13.614 15.392 1.00 96.12 198 VAL A N 1
ATOM 1460 C CA . VAL A 1 198 ? -7.602 12.301 14.857 1.00 96.12 198 VAL A CA 1
ATOM 1461 C C . VAL A 1 198 ? -9.019 12.365 14.308 1.00 96.12 198 VAL A C 1
ATOM 1463 O O . VAL A 1 198 ? -9.942 12.774 15.012 1.00 96.12 198 VAL A O 1
ATOM 1466 N N . THR A 1 199 ? -9.196 11.969 13.049 1.00 97.12 199 THR A N 1
ATOM 1467 C CA . THR A 1 199 ? -10.520 11.839 12.428 1.00 97.12 199 THR A CA 1
ATOM 1468 C C . THR A 1 199 ? -10.947 10.381 12.511 1.00 97.12 199 THR A C 1
ATOM 1470 O O . THR A 1 199 ? -10.426 9.550 11.776 1.00 97.12 199 THR A O 1
ATOM 1473 N N . LEU A 1 200 ? -11.865 10.070 13.425 1.00 97.19 200 LEU A N 1
ATOM 1474 C CA . LEU A 1 200 ? -12.495 8.759 13.582 1.00 97.19 200 LEU A CA 1
ATOM 1475 C C . LEU A 1 200 ? -13.469 8.516 12.433 1.00 97.19 200 LEU A C 1
ATOM 1477 O O . LEU A 1 200 ? -14.269 9.404 12.147 1.00 97.19 200 LEU A O 1
ATOM 1481 N N . VAL A 1 201 ? -13.445 7.327 11.826 1.00 97.06 201 VAL A N 1
ATOM 1482 C CA . VAL A 1 201 ? -14.322 6.979 10.697 1.00 97.06 201 VAL A CA 1
ATOM 1483 C C . VAL A 1 201 ? -15.027 5.643 10.920 1.00 97.06 201 VAL A C 1
ATOM 1485 O O . VAL A 1 201 ? -14.435 4.670 11.390 1.00 97.06 201 VAL A O 1
ATOM 1488 N N . THR A 1 202 ? -16.311 5.591 10.562 1.00 95.12 202 THR A N 1
ATOM 1489 C CA . THR A 1 202 ? -17.138 4.379 10.552 1.00 95.12 202 THR A CA 1
ATOM 1490 C C . THR A 1 202 ? -18.171 4.418 9.423 1.00 95.12 202 THR A C 1
ATOM 1492 O O . THR A 1 202 ? -18.508 5.480 8.904 1.00 95.12 202 THR A O 1
ATOM 1495 N N . MET A 1 203 ? -18.699 3.251 9.050 1.00 93.62 203 MET A N 1
ATOM 1496 C CA . MET A 1 203 ? -19.816 3.122 8.101 1.00 93.62 203 MET A CA 1
ATOM 1497 C C . MET A 1 203 ? -21.180 3.040 8.804 1.00 93.62 203 MET A C 1
ATOM 1499 O O . MET A 1 203 ? -22.222 3.051 8.152 1.00 93.62 203 MET A O 1
ATOM 1503 N N . ALA A 1 204 ? -21.198 2.938 10.136 1.00 93.19 204 ALA A N 1
ATOM 1504 C CA . ALA A 1 204 ? -22.423 2.736 10.899 1.00 93.19 204 ALA A CA 1
ATOM 1505 C C . ALA A 1 204 ? -23.190 4.052 11.110 1.00 93.19 204 ALA A C 1
ATOM 1507 O O . ALA A 1 204 ? -22.734 4.934 11.837 1.00 93.19 204 ALA A O 1
ATOM 1508 N N . ALA A 1 205 ? -24.402 4.143 10.553 1.00 92.50 205 ALA A N 1
ATOM 1509 C CA . ALA A 1 205 ? -25.265 5.319 10.704 1.00 92.50 205 ALA A CA 1
ATOM 1510 C C . ALA A 1 205 ? -25.701 5.595 12.150 1.00 92.50 205 ALA A C 1
ATOM 1512 O O . ALA A 1 205 ? -25.864 6.745 12.534 1.00 92.50 205 ALA A O 1
ATOM 1513 N N . ALA A 1 206 ? -25.786 4.555 12.985 1.00 93.25 206 ALA A N 1
ATOM 1514 C CA . ALA A 1 206 ? -26.077 4.699 14.413 1.00 93.25 206 ALA A CA 1
ATOM 1515 C C . ALA A 1 206 ? -25.012 5.515 15.181 1.00 93.25 206 ALA A C 1
ATOM 1517 O O . ALA A 1 206 ? -25.236 5.903 16.323 1.00 93.25 206 ALA A O 1
ATOM 1518 N N . SER A 1 207 ? -23.853 5.793 14.572 1.00 92.19 207 SER A N 1
ATOM 1519 C CA . SER A 1 207 ? -22.818 6.635 15.181 1.00 92.19 207 SER A CA 1
ATOM 1520 C C . SER A 1 207 ? -23.199 8.122 15.257 1.00 92.19 207 SER A C 1
ATOM 1522 O O . SER A 1 207 ? -22.552 8.872 15.990 1.00 92.19 207 SER A O 1
ATOM 1524 N N . GLU A 1 208 ? -24.276 8.553 14.588 1.00 94.44 208 GLU A N 1
ATOM 1525 C CA . GLU A 1 208 ? -24.831 9.908 14.716 1.00 94.44 208 GLU A CA 1
ATOM 1526 C C . GLU A 1 208 ? -25.150 10.266 16.176 1.00 94.44 208 GLU A C 1
ATOM 1528 O O . GLU A 1 208 ? -24.768 11.332 16.658 1.00 94.44 208 GLU A O 1
ATOM 1533 N N . GLU A 1 209 ? -25.736 9.326 16.927 1.00 92.94 209 GLU A N 1
ATOM 1534 C CA . GLU A 1 209 ? -26.051 9.478 18.357 1.00 92.94 209 GLU A CA 1
ATOM 1535 C C . GLU A 1 209 ? -24.795 9.697 19.221 1.00 92.94 209 GLU A C 1
ATOM 1537 O O . GLU A 1 209 ? -24.868 10.215 20.334 1.00 92.94 209 GLU A O 1
ATOM 1542 N N . GLN A 1 210 ? -23.620 9.336 18.695 1.00 92.38 210 GLN A N 1
ATOM 1543 C CA . GLN A 1 210 ? -22.311 9.486 19.334 1.00 92.38 210 GLN A CA 1
ATOM 1544 C C . GLN A 1 210 ? -21.560 10.741 18.845 1.00 92.38 210 GLN A C 1
ATOM 1546 O O . GLN A 1 210 ? -20.378 10.941 19.167 1.00 92.38 210 GLN A O 1
ATOM 1551 N N . GLY A 1 211 ? -22.233 11.606 18.078 1.00 94.75 211 GLY A N 1
ATOM 1552 C CA . GLY A 1 211 ? -21.711 12.877 17.578 1.00 94.75 211 GLY A CA 1
ATOM 1553 C C . GLY A 1 211 ? -20.858 12.760 16.315 1.00 94.75 211 GLY A C 1
ATOM 1554 O O . GLY A 1 211 ? -20.035 13.641 16.065 1.00 94.75 211 GLY A O 1
ATOM 1555 N N . PHE A 1 212 ? -20.998 11.678 15.544 1.00 97.56 212 PHE A N 1
ATOM 1556 C CA . PHE A 1 212 ? -20.416 11.589 14.205 1.00 97.56 212 PHE A CA 1
ATOM 1557 C C . PHE A 1 212 ? -21.287 12.343 13.198 1.00 97.56 212 PHE A C 1
ATOM 1559 O O . PHE A 1 212 ? -22.506 12.392 13.324 1.00 97.56 212 PHE A O 1
ATOM 1566 N N . THR A 1 213 ? -20.660 12.914 12.172 1.00 98.00 213 THR A N 1
ATOM 1567 C CA . THR A 1 213 ? -21.349 13.602 11.073 1.00 98.00 213 THR A CA 1
ATOM 1568 C C . THR A 1 213 ? -21.181 12.817 9.780 1.00 98.00 213 THR A C 1
ATOM 1570 O O . THR A 1 213 ? -20.080 12.355 9.468 1.00 98.00 213 THR A O 1
ATOM 1573 N N . ARG A 1 214 ? -22.264 12.683 9.010 1.00 97.50 214 ARG A N 1
ATOM 1574 C CA . ARG A 1 214 ? -22.223 12.039 7.696 1.00 97.50 214 ARG A CA 1
ATOM 1575 C C . ARG A 1 214 ? -21.446 12.897 6.693 1.00 97.50 214 ARG A C 1
ATOM 1577 O O . ARG A 1 214 ? -21.722 14.086 6.542 1.00 97.50 214 ARG A O 1
ATOM 1584 N N . THR A 1 215 ? -20.491 12.295 5.995 1.00 96.44 215 THR A N 1
ATOM 1585 C CA . THR A 1 215 ? -19.675 12.955 4.969 1.00 96.44 215 THR A CA 1
ATOM 1586 C C . THR A 1 215 ? -20.353 12.908 3.598 1.00 96.44 215 THR A C 1
ATOM 1588 O O . THR A 1 215 ? -21.300 12.150 3.371 1.00 96.44 215 THR A O 1
ATOM 1591 N N . LYS A 1 216 ? -19.831 13.689 2.641 1.00 94.00 216 LYS A N 1
ATOM 1592 C CA . LYS A 1 216 ? -20.261 13.620 1.234 1.00 94.00 216 LYS A CA 1
ATOM 1593 C C . LYS A 1 216 ? -19.965 12.264 0.581 1.00 94.00 216 LYS A C 1
ATOM 1595 O O . LYS A 1 216 ? -20.693 11.877 -0.319 1.00 94.00 216 LYS A O 1
ATOM 1600 N N . ALA A 1 217 ? -18.957 11.541 1.073 1.00 93.44 217 ALA A N 1
ATOM 1601 C CA . ALA A 1 217 ? -18.607 10.194 0.622 1.00 93.44 217 ALA A CA 1
ATOM 1602 C C . ALA A 1 217 ? -19.480 9.096 1.269 1.00 93.44 217 ALA A C 1
ATOM 1604 O O . ALA A 1 217 ? -19.250 7.909 1.068 1.00 93.44 217 ALA A O 1
ATOM 1605 N N . GLY A 1 218 ? -20.464 9.469 2.099 1.00 94.00 218 GLY A N 1
ATOM 1606 C CA . GLY A 1 218 ? -21.393 8.531 2.732 1.00 94.00 218 GLY A CA 1
ATOM 1607 C C . GLY A 1 218 ? -20.872 7.839 3.996 1.00 94.00 218 GLY A C 1
ATOM 1608 O O . GLY A 1 218 ? -21.636 7.100 4.617 1.00 94.00 218 GLY A O 1
ATOM 1609 N N . THR A 1 219 ? -19.632 8.107 4.408 1.00 96.44 219 THR A N 1
ATOM 1610 C CA . THR A 1 219 ? -19.063 7.654 5.688 1.00 96.44 219 THR A CA 1
ATOM 1611 C C . THR A 1 219 ? -19.559 8.522 6.853 1.00 96.44 219 THR A C 1
ATOM 1613 O O . THR A 1 219 ? -20.184 9.566 6.652 1.00 96.44 219 THR A O 1
ATOM 1616 N N . TRP A 1 220 ? -19.260 8.113 8.084 1.00 97.50 220 TRP A N 1
ATOM 1617 C CA . TRP A 1 220 ? -19.509 8.888 9.298 1.00 97.50 220 TRP A CA 1
ATOM 1618 C C . TRP A 1 220 ? -18.187 9.221 9.972 1.00 97.50 220 TRP A C 1
ATOM 1620 O O . TRP A 1 220 ? -17.402 8.316 10.265 1.00 97.50 220 TRP A O 1
ATOM 1630 N N . ALA A 1 221 ? -17.946 10.508 10.228 1.00 97.44 221 ALA A N 1
ATOM 1631 C CA . ALA A 1 221 ? -16.676 10.993 10.753 1.00 97.44 221 ALA A CA 1
ATOM 1632 C C . ALA A 1 221 ? -16.834 11.851 12.015 1.00 97.44 221 ALA A C 1
ATOM 1634 O O . ALA A 1 221 ? -17.808 12.593 12.165 1.00 97.44 221 ALA A O 1
ATOM 1635 N N . LYS A 1 222 ? -15.848 11.777 12.914 1.00 96.88 222 LYS A N 1
ATOM 1636 C CA . LYS A 1 222 ? -15.754 12.612 14.119 1.00 96.88 222 LYS A CA 1
ATOM 1637 C C . LYS A 1 222 ? -14.305 12.984 14.394 1.00 96.88 222 LYS A C 1
ATOM 1639 O O . LYS A 1 222 ? -13.445 12.112 14.434 1.00 96.88 222 LYS A O 1
ATOM 1644 N N . GLN A 1 223 ? -14.034 14.264 14.621 1.00 97.31 223 GLN A N 1
ATOM 1645 C CA . GLN A 1 223 ? -12.702 14.722 15.014 1.00 97.31 223 GLN A CA 1
ATOM 1646 C C . GLN A 1 223 ? -12.565 14.776 16.532 1.00 97.31 223 GLN A C 1
ATOM 1648 O O . GLN A 1 223 ? -13.465 15.250 17.225 1.0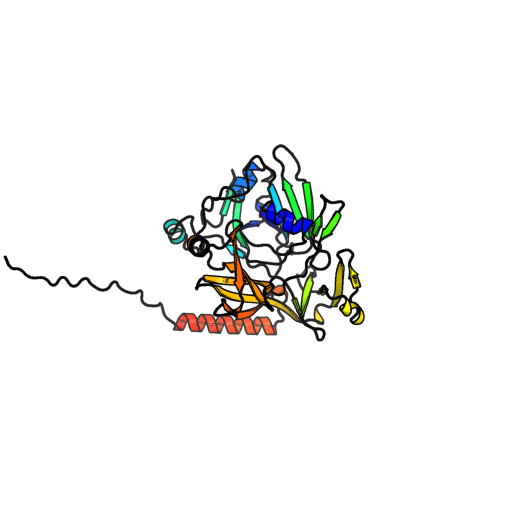0 97.31 223 GLN A O 1
ATOM 1653 N N . VAL A 1 224 ? -11.426 14.308 17.032 1.00 96.81 224 VAL A N 1
ATOM 1654 C CA . VAL A 1 224 ? -11.054 14.362 18.449 1.00 96.81 224 VAL A CA 1
ATOM 1655 C C . VAL A 1 224 ? -9.586 14.781 18.600 1.00 96.81 224 VAL A C 1
ATOM 1657 O O . VAL A 1 224 ? -8.786 14.542 17.686 1.00 96.81 224 VAL A O 1
ATOM 1660 N N . PRO A 1 225 ? -9.200 15.408 19.724 1.00 96.50 225 PRO A N 1
ATOM 1661 C CA . PRO A 1 225 ? -7.795 15.619 20.055 1.00 96.50 225 PRO A CA 1
ATOM 1662 C C . PRO A 1 225 ? -7.035 14.289 20.112 1.00 96.50 225 PRO A C 1
ATOM 1664 O O . PRO A 1 225 ? -7.523 13.309 20.671 1.00 96.50 225 PRO A O 1
ATOM 1667 N N . ALA A 1 226 ? -5.814 14.249 19.575 1.00 93.44 226 ALA A N 1
ATOM 1668 C CA . ALA A 1 226 ? -5.012 13.024 19.586 1.00 93.44 226 ALA A CA 1
ATOM 1669 C C . ALA A 1 226 ? -4.653 12.547 21.006 1.00 93.44 226 ALA A C 1
ATOM 1671 O O . ALA A 1 226 ? -4.473 11.353 21.227 1.00 93.44 226 ALA A O 1
ATOM 1672 N N . GLY A 1 227 ? -4.583 13.469 21.974 1.00 91.62 227 GLY A N 1
ATOM 1673 C CA . GLY A 1 227 ? -4.335 13.151 23.383 1.00 91.62 227 GLY A CA 1
ATOM 1674 C C . GLY A 1 227 ? -5.457 12.356 24.061 1.00 91.62 227 GLY A C 1
ATOM 1675 O O . GLY A 1 227 ? -5.195 11.706 25.073 1.00 91.62 227 GLY A O 1
ATOM 1676 N N . ASP A 1 228 ? -6.661 12.358 23.482 1.00 94.38 228 ASP A N 1
ATOM 1677 C CA . ASP A 1 228 ? -7.851 11.713 24.048 1.00 94.38 228 ASP A CA 1
ATOM 1678 C C . ASP A 1 228 ? -8.028 10.264 23.564 1.00 94.38 228 ASP A C 1
ATOM 1680 O O . ASP A 1 228 ? -8.993 9.595 23.935 1.00 94.38 228 ASP A O 1
ATOM 1684 N N . VAL A 1 229 ? -7.116 9.765 22.722 1.00 94.56 229 VAL A N 1
ATOM 1685 C CA . VAL A 1 229 ? -7.205 8.428 22.127 1.00 94.56 229 VAL A CA 1
ATOM 1686 C C . VAL A 1 229 ? -5.894 7.654 22.224 1.00 94.56 229 VAL A C 1
ATOM 1688 O O . VAL A 1 229 ? -4.800 8.210 22.326 1.00 94.56 229 VAL A O 1
ATOM 1691 N N . GLU A 1 230 ? -5.999 6.332 22.152 1.00 93.00 230 GLU A N 1
ATOM 1692 C CA . GLU A 1 230 ? -4.856 5.443 21.953 1.00 93.00 230 GLU A CA 1
ATOM 1693 C C . GLU A 1 230 ? -4.676 5.171 20.452 1.00 93.00 230 GLU A C 1
ATOM 1695 O O . GLU A 1 230 ? -5.535 4.534 19.842 1.00 93.00 230 GLU A O 1
ATOM 1700 N N . LEU A 1 231 ? -3.571 5.645 19.860 1.00 93.75 231 LEU A N 1
ATOM 1701 C CA . LEU A 1 231 ? -3.226 5.428 18.448 1.00 93.75 231 LEU A CA 1
ATOM 1702 C C . LEU A 1 231 ? -2.330 4.201 18.258 1.00 93.75 231 LEU A C 1
ATOM 1704 O O . LEU A 1 231 ? -1.309 4.063 18.932 1.00 93.75 231 LEU A O 1
ATOM 1708 N N . PHE A 1 232 ? -2.681 3.341 17.305 1.00 93.94 232 PHE A N 1
ATOM 1709 C CA . PHE A 1 232 ? -1.910 2.147 16.944 1.00 93.94 232 PHE A CA 1
ATOM 1710 C C . PHE A 1 232 ? -2.299 1.639 15.550 1.00 93.94 232 PHE A C 1
ATOM 1712 O O . PHE A 1 232 ? -3.294 2.056 14.978 1.00 93.94 232 PHE A O 1
ATOM 1719 N N . GLU A 1 233 ? -1.543 0.693 15.011 1.00 94.56 233 GLU A N 1
ATOM 1720 C CA . GLU A 1 233 ? -1.926 -0.154 13.880 1.00 94.56 233 GLU A CA 1
ATOM 1721 C C . GLU A 1 233 ? -1.999 -1.609 14.359 1.00 94.56 233 GLU A C 1
ATOM 1723 O O . GLU A 1 233 ? -1.191 -2.036 15.187 1.00 94.56 233 GLU A O 1
ATOM 1728 N N . ILE A 1 234 ? -2.941 -2.395 13.834 1.00 95.62 234 ILE A N 1
ATOM 1729 C CA . ILE A 1 234 ? -2.936 -3.849 14.029 1.00 95.62 234 ILE A CA 1
ATOM 1730 C C . ILE A 1 234 ? -2.112 -4.488 12.916 1.00 95.62 234 ILE A C 1
ATOM 1732 O O . ILE A 1 234 ? -2.505 -4.490 11.752 1.00 95.62 234 ILE A O 1
ATOM 1736 N N . HIS A 1 235 ? -1.004 -5.117 13.293 1.00 96.31 235 HIS A N 1
ATOM 1737 C CA . HIS A 1 235 ? -0.241 -6.000 12.423 1.00 96.31 235 HIS A CA 1
ATOM 1738 C C . HIS A 1 235 ? -0.635 -7.452 12.689 1.00 96.31 235 HIS A C 1
ATOM 1740 O O . HIS A 1 235 ? -0.164 -8.079 13.641 1.00 96.31 235 HIS A O 1
ATOM 1746 N N . ALA A 1 236 ? -1.560 -7.956 11.873 1.00 97.69 236 ALA A N 1
ATOM 1747 C CA . ALA A 1 236 ? -2.061 -9.320 11.958 1.00 97.69 236 ALA A CA 1
ATOM 1748 C C . ALA A 1 236 ? -1.246 -10.241 11.042 1.00 97.69 236 ALA A C 1
ATOM 1750 O O . ALA A 1 236 ? -1.333 -10.147 9.820 1.00 97.69 236 ALA A O 1
ATOM 1751 N N . THR A 1 237 ? -0.457 -11.136 11.630 1.00 98.44 237 THR A N 1
ATOM 1752 C CA . THR A 1 237 ? 0.356 -12.122 10.898 1.00 98.44 237 THR A CA 1
ATOM 1753 C C . THR A 1 237 ? -0.174 -13.524 11.120 1.00 98.44 237 THR A C 1
ATOM 1755 O O . THR A 1 237 ? -0.789 -13.800 12.147 1.00 98.44 237 THR A O 1
ATOM 1758 N N . ALA A 1 238 ? 0.052 -14.402 10.153 1.00 98.56 238 ALA A N 1
ATOM 1759 C CA . ALA A 1 238 ? -0.316 -15.807 10.224 1.00 98.56 238 ALA A CA 1
ATOM 1760 C C . ALA A 1 238 ? 0.582 -16.638 9.297 1.00 98.56 238 ALA A C 1
ATOM 1762 O O . ALA A 1 238 ? 1.477 -16.116 8.624 1.00 98.56 238 ALA A O 1
ATOM 1763 N N . ARG A 1 239 ? 0.310 -17.939 9.229 1.00 98.56 239 ARG A N 1
ATOM 1764 C CA . ARG A 1 239 ? 0.800 -18.834 8.185 1.00 98.56 239 ARG A CA 1
ATOM 1765 C C . ARG A 1 239 ? -0.363 -19.393 7.377 1.00 98.56 239 ARG A C 1
ATOM 1767 O O . ARG A 1 239 ? -1.369 -19.813 7.942 1.00 98.56 239 ARG A O 1
ATOM 1774 N N . TRP A 1 240 ? -0.188 -19.452 6.062 1.00 98.31 240 TRP A N 1
ATOM 1775 C CA . TRP A 1 240 ? -1.105 -20.114 5.136 1.00 98.31 240 TRP A CA 1
ATOM 1776 C C . TRP A 1 240 ? -0.325 -21.171 4.353 1.00 98.31 240 TRP A C 1
ATOM 1778 O O . TRP A 1 240 ? 0.652 -20.847 3.683 1.00 98.31 240 TRP A O 1
ATOM 1788 N N . HIS A 1 241 ? -0.667 -22.451 4.538 1.00 97.38 241 HIS A N 1
ATOM 1789 C CA . HIS A 1 241 ? 0.134 -23.587 4.045 1.00 97.38 241 HIS A CA 1
ATOM 1790 C C . HIS A 1 241 ? 1.639 -23.478 4.377 1.00 97.38 241 HIS A C 1
ATOM 1792 O O . HIS A 1 241 ? 2.505 -23.841 3.587 1.00 97.38 241 HIS A O 1
ATOM 1798 N N . GLY A 1 242 ? 1.960 -22.950 5.565 1.00 96.81 242 GLY A N 1
ATOM 1799 C CA . GLY A 1 242 ? 3.334 -22.733 6.030 1.00 96.81 242 GLY A CA 1
ATOM 1800 C C . GLY A 1 242 ? 3.982 -21.423 5.560 1.00 96.81 242 GLY A C 1
ATOM 1801 O O . GLY A 1 242 ? 4.931 -20.973 6.208 1.00 96.81 242 GLY A O 1
ATOM 1802 N N . LEU A 1 243 ? 3.451 -20.770 4.521 1.00 97.81 243 LEU A N 1
ATOM 1803 C CA . LEU A 1 243 ? 3.937 -19.482 4.022 1.00 97.81 243 LEU A CA 1
ATOM 1804 C C . LEU A 1 243 ? 3.577 -18.357 5.009 1.00 97.81 243 LEU A C 1
ATOM 1806 O O . LEU A 1 243 ? 2.413 -18.269 5.408 1.00 97.81 243 LEU A O 1
ATOM 1810 N N . PRO A 1 244 ? 4.525 -17.497 5.429 1.00 98.38 244 PRO A N 1
ATOM 1811 C CA . PRO A 1 244 ? 4.206 -16.349 6.270 1.00 98.38 244 PRO A CA 1
ATOM 1812 C C . PRO A 1 244 ? 3.354 -15.340 5.492 1.00 98.38 244 PRO A C 1
ATOM 1814 O O . PRO A 1 244 ? 3.712 -14.931 4.387 1.00 98.38 244 PRO A O 1
ATOM 1817 N N . VAL A 1 245 ? 2.241 -14.920 6.089 1.00 98.69 245 VAL A N 1
ATOM 1818 C CA . VAL A 1 245 ? 1.300 -13.967 5.493 1.00 98.69 245 VAL A CA 1
ATOM 1819 C C . VAL A 1 245 ? 0.878 -12.891 6.492 1.00 98.69 245 VAL A C 1
ATOM 1821 O O . VAL A 1 245 ? 0.898 -13.097 7.709 1.00 98.69 245 VAL A O 1
ATOM 1824 N N . ARG A 1 246 ? 0.454 -11.740 5.972 1.00 98.25 246 ARG A N 1
ATOM 1825 C CA . ARG A 1 246 ? -0.258 -10.692 6.708 1.00 98.25 246 ARG A CA 1
ATOM 1826 C C . ARG A 1 246 ? -1.735 -10.744 6.349 1.00 98.25 246 ARG A C 1
ATOM 1828 O O . ARG A 1 246 ? -2.064 -10.748 5.168 1.00 98.25 246 ARG A O 1
ATOM 1835 N N . ILE A 1 247 ? -2.618 -10.723 7.343 1.00 98.56 247 ILE A N 1
ATOM 1836 C CA . ILE A 1 247 ? -4.041 -10.446 7.120 1.00 98.56 247 ILE A CA 1
ATOM 1837 C C . ILE A 1 247 ? -4.162 -8.949 6.842 1.00 98.56 247 ILE A C 1
ATOM 1839 O O . ILE A 1 247 ? -3.714 -8.132 7.643 1.00 98.56 247 ILE A O 1
ATOM 1843 N N . VAL A 1 248 ? -4.729 -8.604 5.692 1.00 97.62 248 VAL A N 1
ATOM 1844 C CA . VAL A 1 248 ? -4.856 -7.220 5.205 1.00 97.62 248 VAL A CA 1
ATOM 1845 C C . VAL A 1 248 ? -6.307 -6.801 5.040 1.00 97.62 248 VAL A C 1
ATOM 1847 O O . VAL A 1 248 ? -6.591 -5.609 4.997 1.00 97.62 248 VAL A O 1
ATOM 1850 N N . ASP A 1 249 ? -7.222 -7.769 4.995 1.00 96.56 249 ASP A N 1
ATOM 1851 C CA . ASP A 1 249 ? -8.642 -7.511 5.152 1.00 96.56 249 ASP A CA 1
ATOM 1852 C C . ASP A 1 249 ? -9.397 -8.731 5.682 1.00 96.56 249 ASP A C 1
ATOM 1854 O O . ASP A 1 249 ? -8.892 -9.857 5.651 1.00 96.56 249 ASP A O 1
ATOM 1858 N N . GLN A 1 250 ? -10.609 -8.510 6.183 1.00 95.25 250 GLN A N 1
ATOM 1859 C CA . GLN A 1 250 ? -11.478 -9.560 6.693 1.00 95.25 250 GLN A CA 1
ATOM 1860 C C . GLN A 1 250 ? -12.941 -9.201 6.478 1.00 95.25 250 GLN A C 1
ATOM 1862 O O . GLN A 1 250 ? -13.369 -8.094 6.793 1.00 95.25 250 GLN A O 1
ATOM 1867 N N . GLY A 1 251 ? -13.724 -10.178 6.038 1.00 92.25 251 GLY A N 1
ATOM 1868 C CA . GLY A 1 251 ? -15.156 -10.016 5.846 1.00 92.25 251 GLY A CA 1
ATOM 1869 C C . GLY A 1 251 ? -15.920 -11.318 6.064 1.00 92.25 251 GLY A C 1
ATOM 1870 O O . GLY A 1 251 ? -15.312 -12.384 6.211 1.00 92.25 251 GLY A O 1
ATOM 1871 N N . PRO A 1 252 ? -17.258 -11.240 6.109 1.00 92.62 252 PRO A N 1
ATOM 1872 C CA . PRO A 1 252 ? -18.093 -12.428 6.119 1.00 92.62 252 PRO A CA 1
ATOM 1873 C C . PRO A 1 252 ? -17.948 -13.174 4.787 1.00 92.62 252 PRO A C 1
ATOM 1875 O O . PRO A 1 252 ? -17.993 -12.574 3.713 1.00 92.62 252 PRO A O 1
ATOM 1878 N N . GLY A 1 253 ? -17.765 -14.483 4.868 1.00 88.81 253 GLY A N 1
ATOM 1879 C CA . GLY A 1 253 ? -17.837 -15.412 3.751 1.00 88.81 253 GLY A CA 1
ATOM 1880 C C . GLY A 1 253 ? -19.189 -16.117 3.662 1.00 88.81 253 GLY A C 1
ATOM 1881 O O . GLY A 1 253 ? -20.122 -15.798 4.409 1.00 88.81 253 GLY A O 1
ATOM 1882 N N . PRO A 1 254 ? -19.292 -17.103 2.755 1.00 84.44 254 PRO A N 1
ATOM 1883 C CA . PRO A 1 254 ? -20.417 -18.028 2.718 1.00 84.44 254 PRO A CA 1
ATOM 1884 C C . PRO A 1 254 ? -20.636 -18.686 4.087 1.00 84.44 254 PRO A C 1
ATOM 1886 O O . PRO A 1 254 ? -19.686 -18.934 4.827 1.00 84.44 254 PRO A O 1
ATOM 1889 N N . ASP A 1 255 ? -21.897 -18.939 4.435 1.00 88.38 255 ASP A N 1
ATOM 1890 C CA . ASP A 1 255 ? -22.297 -19.678 5.644 1.00 88.38 255 ASP A CA 1
ATOM 1891 C C . ASP A 1 255 ? -21.799 -19.098 6.986 1.00 88.38 255 ASP A C 1
ATOM 1893 O O . ASP A 1 255 ? -21.802 -19.775 8.013 1.00 88.38 255 ASP A O 1
ATOM 1897 N N . GLY A 1 256 ? -21.406 -17.819 7.003 1.00 88.25 256 GLY A N 1
ATOM 1898 C CA . GLY A 1 256 ? -20.931 -17.128 8.203 1.00 88.25 256 GLY A CA 1
ATOM 1899 C C . GLY A 1 256 ? -19.473 -17.421 8.567 1.00 88.25 256 GLY A C 1
ATOM 1900 O O . GLY A 1 256 ? -19.014 -16.956 9.613 1.00 88.25 256 GLY A O 1
ATOM 1901 N N . GLU A 1 257 ? -18.731 -18.148 7.723 1.00 93.75 257 GLU A N 1
ATOM 1902 C CA . GLU A 1 257 ? -17.286 -18.288 7.897 1.00 93.75 257 GLU A CA 1
ATOM 1903 C C . GLU A 1 257 ? -16.601 -16.928 7.734 1.00 93.75 257 GLU A C 1
ATOM 1905 O O . GLU A 1 257 ? -17.020 -16.073 6.957 1.00 93.75 257 GLU A O 1
ATOM 1910 N N . VAL A 1 258 ? -15.530 -16.705 8.488 1.00 96.00 258 VAL A N 1
ATOM 1911 C CA . VAL A 1 258 ? -14.757 -15.473 8.386 1.00 96.00 258 VAL A CA 1
ATOM 1912 C C . VAL A 1 258 ? -13.667 -15.651 7.337 1.00 96.00 258 VAL A C 1
ATOM 1914 O O . VAL A 1 258 ? -12.754 -16.457 7.522 1.00 96.00 258 VAL A O 1
ATOM 1917 N N . MET A 1 259 ? -13.732 -14.865 6.264 1.00 97.69 259 MET A N 1
ATOM 1918 C CA . MET A 1 259 ? -12.743 -14.882 5.189 1.00 97.69 259 MET A CA 1
ATOM 1919 C C . MET A 1 259 ? -11.734 -13.760 5.386 1.00 97.69 259 MET A C 1
ATOM 1921 O O . MET A 1 259 ? -12.094 -12.620 5.682 1.00 97.69 259 MET A O 1
ATOM 1925 N N . CYS A 1 260 ? -10.463 -14.083 5.196 1.00 98.06 260 CYS A N 1
ATOM 1926 C CA . CYS A 1 260 ? -9.344 -13.165 5.295 1.00 98.06 260 CYS A CA 1
ATOM 1927 C C . CYS A 1 260 ? -8.717 -12.970 3.916 1.00 98.06 260 CYS A C 1
ATOM 1929 O O . CYS A 1 260 ? -8.339 -13.937 3.252 1.00 98.06 260 CYS A O 1
ATOM 1931 N N . ARG A 1 261 ? -8.548 -11.713 3.500 1.00 97.94 261 ARG A N 1
ATOM 1932 C CA . ARG A 1 261 ? -7.582 -11.377 2.453 1.00 97.94 261 ARG A CA 1
ATOM 1933 C C . ARG A 1 261 ? -6.204 -11.378 3.102 1.00 97.94 261 ARG A C 1
ATOM 1935 O O . ARG A 1 261 ? -5.994 -10.691 4.106 1.00 97.94 261 ARG A O 1
ATOM 1942 N N . VAL A 1 262 ? -5.284 -12.161 2.552 1.00 98.56 262 VAL A N 1
ATOM 1943 C CA . VAL A 1 262 ? -3.918 -12.289 3.061 1.00 98.56 262 VAL A CA 1
ATOM 1944 C C . VAL A 1 262 ? -2.900 -11.931 1.985 1.00 98.56 262 VAL A C 1
ATOM 1946 O O . VAL A 1 262 ? -3.096 -12.269 0.822 1.00 98.56 262 VAL A O 1
ATOM 1949 N N . SER A 1 263 ? -1.818 -11.264 2.381 1.00 98.56 263 SER A N 1
ATOM 1950 C CA . SER A 1 263 ? -0.669 -10.921 1.534 1.00 98.56 263 SER A CA 1
ATOM 1951 C C . SER A 1 263 ? 0.559 -11.701 1.985 1.00 98.56 263 SER A C 1
ATOM 1953 O O . SER A 1 263 ? 0.814 -11.805 3.186 1.00 98.56 263 SER A O 1
ATOM 1955 N N . SER A 1 264 ? 1.349 -12.215 1.045 1.00 98.31 264 SER A N 1
ATOM 1956 C CA . SER A 1 264 ? 2.614 -12.892 1.348 1.00 98.31 264 SER A CA 1
ATOM 1957 C C . SER A 1 264 ? 3.603 -11.941 2.029 1.00 98.31 264 SER A C 1
ATOM 1959 O O . SER A 1 264 ? 3.747 -10.788 1.626 1.00 98.31 264 SER A O 1
ATOM 1961 N N . LEU A 1 265 ? 4.292 -12.441 3.057 1.00 97.38 265 LEU A N 1
ATOM 1962 C CA . LEU A 1 265 ? 5.448 -11.802 3.701 1.00 97.38 265 LEU A CA 1
ATOM 1963 C C . LEU A 1 265 ? 6.748 -12.578 3.434 1.00 97.38 265 LEU A C 1
ATOM 1965 O O . LEU A 1 265 ? 7.768 -12.315 4.065 1.00 97.38 265 LEU A O 1
ATOM 1969 N N . ALA A 1 266 ? 6.707 -13.581 2.553 1.00 96.25 266 ALA A N 1
ATOM 1970 C CA . ALA A 1 266 ? 7.842 -14.467 2.312 1.00 96.25 266 ALA A CA 1
ATOM 1971 C C . ALA A 1 266 ? 8.928 -13.841 1.429 1.00 96.25 266 ALA A C 1
ATOM 1973 O O . ALA A 1 266 ? 10.050 -14.334 1.433 1.00 96.25 266 ALA A O 1
ATOM 1974 N N . TYR A 1 267 ? 8.586 -12.796 0.664 1.00 96.44 267 TYR A N 1
ATOM 1975 C CA . TYR A 1 267 ? 9.445 -12.202 -0.371 1.00 96.44 267 TYR A CA 1
ATOM 1976 C C . TYR A 1 267 ? 9.947 -13.218 -1.406 1.00 96.44 267 TYR A C 1
ATOM 1978 O O . TYR A 1 267 ? 10.997 -13.026 -2.005 1.00 96.44 267 TYR A O 1
ATOM 1986 N N . ASP A 1 268 ? 9.195 -14.299 -1.615 1.00 97.50 268 ASP A N 1
ATOM 1987 C CA . ASP A 1 268 ? 9.588 -15.434 -2.443 1.00 97.50 268 ASP A CA 1
ATOM 1988 C C . ASP A 1 268 ? 8.467 -15.755 -3.440 1.00 97.50 268 ASP A C 1
ATOM 1990 O O . ASP A 1 268 ? 7.422 -16.310 -3.076 1.00 97.50 268 ASP A O 1
ATOM 1994 N N . ALA A 1 269 ? 8.671 -15.342 -4.693 1.00 97.19 269 ALA A N 1
ATOM 1995 C CA . ALA A 1 269 ? 7.721 -15.537 -5.781 1.00 97.19 269 ALA A CA 1
ATOM 1996 C C . ALA A 1 269 ? 7.497 -17.022 -6.089 1.00 97.19 269 ALA A C 1
ATOM 1998 O O . ALA A 1 269 ? 6.359 -17.421 -6.314 1.00 97.19 269 ALA A O 1
ATOM 1999 N N . ASP A 1 270 ? 8.534 -17.866 -6.020 1.00 97.12 270 ASP A N 1
ATOM 2000 C CA . ASP A 1 270 ? 8.389 -19.311 -6.243 1.00 97.12 270 ASP A CA 1
ATOM 2001 C C . ASP A 1 270 ? 7.465 -19.939 -5.200 1.00 97.12 270 ASP A C 1
ATOM 2003 O O . ASP A 1 270 ? 6.618 -20.774 -5.520 1.00 97.12 270 ASP A O 1
ATOM 2007 N N . ALA A 1 271 ? 7.619 -19.549 -3.935 1.00 97.38 271 ALA A N 1
ATOM 2008 C CA . ALA A 1 271 ? 6.784 -20.048 -2.855 1.00 97.38 271 ALA A CA 1
ATOM 2009 C C . ALA A 1 271 ? 5.324 -19.593 -2.990 1.00 97.38 271 ALA A C 1
ATOM 2011 O O . ALA A 1 271 ? 4.424 -20.411 -2.795 1.00 97.38 271 ALA A O 1
ATOM 2012 N N . ALA A 1 272 ? 5.088 -18.328 -3.347 1.00 97.69 272 ALA A N 1
ATOM 2013 C CA . ALA A 1 272 ? 3.742 -17.794 -3.539 1.00 97.69 272 ALA A CA 1
ATOM 2014 C C . ALA A 1 272 ? 3.040 -18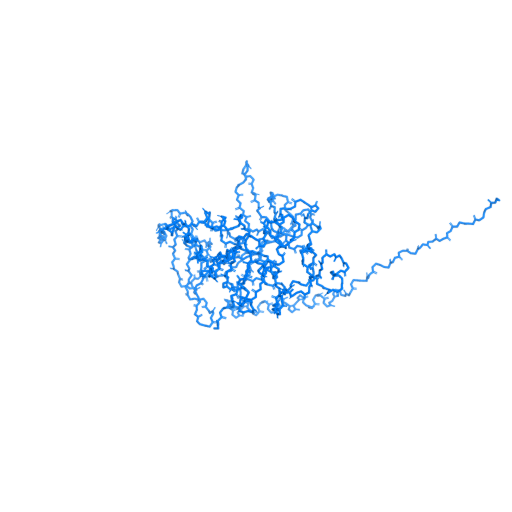.402 -4.768 1.00 97.69 272 ALA A C 1
ATOM 2016 O O . ALA A 1 272 ? 1.894 -18.844 -4.669 1.00 97.69 272 ALA A O 1
ATOM 2017 N N . GLU A 1 273 ? 3.737 -18.496 -5.903 1.00 96.44 273 GLU A N 1
ATOM 2018 C CA . GLU A 1 273 ? 3.193 -19.053 -7.147 1.00 96.44 273 GLU A CA 1
ATOM 2019 C C . GLU A 1 273 ? 2.924 -20.561 -7.035 1.00 96.44 273 GLU A C 1
ATOM 2021 O O . GLU A 1 273 ? 1.906 -21.036 -7.538 1.00 96.44 273 GLU A O 1
ATOM 2026 N N . ARG A 1 274 ? 3.753 -21.327 -6.303 1.00 97.50 274 ARG A N 1
ATOM 2027 C CA . ARG A 1 274 ? 3.466 -22.747 -6.001 1.00 97.50 274 ARG A CA 1
ATOM 2028 C C . ARG A 1 274 ? 2.160 -22.947 -5.232 1.00 97.50 274 ARG A C 1
ATOM 2030 O O . ARG A 1 274 ? 1.548 -24.004 -5.360 1.00 97.50 274 ARG A O 1
ATOM 2037 N N . LEU A 1 275 ? 1.759 -21.967 -4.425 1.00 97.62 275 LEU A N 1
ATOM 2038 C CA . LEU A 1 275 ? 0.495 -21.978 -3.686 1.00 97.62 275 LEU A CA 1
ATOM 2039 C C . LEU A 1 275 ? -0.651 -21.308 -4.456 1.00 97.62 275 LEU A C 1
ATOM 2041 O O . LEU A 1 275 ? -1.733 -21.153 -3.898 1.00 97.62 275 LEU A O 1
ATOM 2045 N N . LEU A 1 276 ? -0.430 -20.938 -5.722 1.00 96.81 276 LEU A N 1
ATOM 2046 C CA . LEU A 1 276 ? -1.417 -20.285 -6.582 1.00 96.81 276 LEU A CA 1
ATOM 2047 C C . LEU A 1 276 ? -1.967 -18.985 -5.972 1.00 96.81 276 LEU A C 1
ATOM 2049 O O . LEU A 1 276 ? -3.150 -18.683 -6.110 1.00 96.81 276 LEU A O 1
ATOM 2053 N N . MET A 1 277 ? -1.121 -18.220 -5.272 1.00 97.88 277 MET A N 1
ATOM 2054 C CA . MET A 1 277 ? -1.485 -16.859 -4.875 1.00 97.88 277 MET A CA 1
ATOM 2055 C C . MET A 1 277 ? -1.598 -15.961 -6.108 1.00 97.88 277 MET A C 1
ATOM 2057 O O . MET A 1 277 ? -0.794 -16.060 -7.036 1.00 97.88 277 MET A O 1
ATOM 2061 N N . ASP A 1 278 ? -2.551 -15.035 -6.079 1.00 95.44 278 ASP A N 1
ATOM 2062 C CA . ASP A 1 278 ? -2.741 -14.043 -7.127 1.00 95.44 278 ASP A CA 1
ATOM 2063 C C . ASP A 1 278 ? -1.592 -13.033 -7.086 1.00 95.44 278 ASP A C 1
ATOM 2065 O O . ASP A 1 278 ? -1.409 -12.323 -6.090 1.00 95.44 278 ASP A O 1
ATOM 2069 N N . LYS A 1 279 ? -0.835 -12.925 -8.181 1.00 94.12 279 LYS A N 1
ATOM 2070 C CA . LYS A 1 279 ? 0.112 -11.823 -8.371 1.00 94.12 279 LYS A CA 1
ATOM 2071 C C . LYS A 1 279 ? -0.664 -10.566 -8.747 1.00 94.12 279 LYS A C 1
ATOM 2073 O O . LYS A 1 279 ? -1.019 -10.378 -9.908 1.00 94.12 279 LYS A O 1
ATOM 2078 N N . ILE A 1 280 ? -0.946 -9.717 -7.764 1.00 91.94 280 ILE A N 1
ATOM 2079 C CA . ILE A 1 280 ? -1.689 -8.468 -7.990 1.00 91.94 280 ILE A CA 1
ATOM 2080 C C . ILE A 1 280 ? -0.776 -7.314 -8.430 1.00 91.94 280 ILE A C 1
ATOM 2082 O O . ILE A 1 280 ? -1.257 -6.333 -8.995 1.00 91.94 280 ILE A O 1
ATOM 2086 N N . ASP A 1 281 ? 0.531 -7.437 -8.175 1.00 90.12 281 ASP A N 1
ATOM 2087 C CA . ASP A 1 281 ? 1.566 -6.463 -8.526 1.00 90.12 281 ASP A CA 1
ATOM 2088 C C . ASP A 1 281 ? 2.964 -7.124 -8.512 1.00 90.12 281 ASP A C 1
ATOM 2090 O O . ASP A 1 281 ? 3.134 -8.248 -8.026 1.00 90.12 281 ASP A O 1
ATOM 2094 N N . ALA A 1 282 ? 3.992 -6.428 -8.999 1.00 87.31 282 ALA A N 1
ATOM 2095 C CA . ALA A 1 282 ? 5.382 -6.832 -8.804 1.00 87.31 282 ALA A CA 1
ATOM 2096 C C . ALA A 1 282 ? 5.707 -6.904 -7.299 1.00 87.31 282 ALA A C 1
ATOM 2098 O O . ALA A 1 282 ? 5.465 -5.961 -6.541 1.00 87.31 282 ALA A O 1
ATOM 2099 N N . GLY A 1 283 ? 6.234 -8.046 -6.855 1.00 92.12 283 GLY A N 1
ATOM 2100 C CA . GLY A 1 283 ? 6.528 -8.317 -5.452 1.00 92.12 283 GLY A CA 1
ATOM 2101 C C . GLY A 1 283 ? 5.312 -8.464 -4.530 1.00 92.12 283 GLY A C 1
ATOM 2102 O O . GLY A 1 283 ? 5.516 -8.556 -3.320 1.00 92.12 283 GLY A O 1
ATOM 2103 N N . VAL A 1 284 ? 4.069 -8.474 -5.034 1.00 96.12 284 VAL A N 1
ATOM 2104 C CA . VAL A 1 284 ? 2.860 -8.564 -4.192 1.00 96.12 284 VAL A CA 1
ATOM 2105 C C . VAL A 1 284 ? 1.985 -9.735 -4.621 1.00 96.12 284 VAL A C 1
ATOM 2107 O O . VAL A 1 284 ? 1.433 -9.761 -5.722 1.00 96.12 284 VAL A O 1
ATOM 2110 N N . TYR A 1 285 ? 1.830 -10.683 -3.699 1.00 97.75 285 TYR A N 1
ATOM 2111 C CA . TYR A 1 285 ? 1.003 -11.869 -3.875 1.00 97.75 285 TYR A CA 1
ATOM 2112 C C . TYR A 1 285 ? -0.058 -11.913 -2.787 1.00 97.75 285 TYR A C 1
ATOM 2114 O O . TYR A 1 285 ? 0.271 -11.864 -1.597 1.00 97.75 285 TYR A O 1
ATOM 2122 N N . GLU A 1 286 ? -1.315 -12.045 -3.191 1.00 98.00 286 GLU A N 1
ATOM 2123 C CA . GLU A 1 286 ? -2.455 -12.126 -2.286 1.00 98.00 286 GLU A CA 1
ATOM 2124 C C . GLU A 1 286 ? -3.303 -13.369 -2.540 1.00 98.00 286 GLU A C 1
ATOM 2126 O O . GLU A 1 286 ? -3.273 -13.971 -3.605 1.00 98.00 286 GLU A O 1
ATOM 2131 N N . THR A 1 287 ? -4.097 -13.756 -1.551 1.00 98.06 287 THR A N 1
ATOM 2132 C CA . THR A 1 287 ? -5.189 -14.712 -1.746 1.00 98.06 287 THR A CA 1
ATOM 2133 C C . THR A 1 287 ? -6.274 -14.485 -0.702 1.00 98.06 287 THR A C 1
ATOM 2135 O O . THR A 1 287 ? -6.074 -13.769 0.286 1.00 98.06 287 THR A O 1
ATOM 2138 N N . THR A 1 288 ? -7.432 -15.101 -0.900 1.00 97.62 288 THR A N 1
ATOM 2139 C CA . THR A 1 288 ? -8.484 -15.164 0.111 1.00 97.62 288 THR A CA 1
ATOM 2140 C C . THR A 1 288 ? -8.507 -16.553 0.733 1.00 97.62 288 THR A C 1
ATOM 2142 O O . THR A 1 288 ? -8.671 -17.550 0.038 1.00 97.62 288 THR A O 1
ATOM 2145 N N . ALA A 1 289 ? -8.371 -16.610 2.055 1.00 97.19 289 ALA A N 1
ATOM 2146 C CA . ALA A 1 289 ? -8.401 -17.844 2.825 1.00 97.19 289 ALA A CA 1
ATOM 2147 C C . ALA A 1 289 ? -9.385 -17.715 3.987 1.00 97.19 289 ALA A C 1
ATOM 2149 O O . ALA A 1 289 ? -9.555 -16.637 4.557 1.00 97.19 289 ALA A O 1
ATOM 2150 N N . ALA A 1 290 ? -10.015 -18.822 4.362 1.00 97.19 290 ALA A N 1
ATOM 2151 C CA . ALA A 1 290 ? -10.770 -18.884 5.600 1.00 97.19 290 ALA A CA 1
ATOM 2152 C C . ALA A 1 290 ? -9.849 -18.649 6.805 1.00 97.19 290 ALA A C 1
ATOM 2154 O O . ALA A 1 290 ? -8.731 -19.168 6.845 1.00 97.19 290 ALA A O 1
ATOM 2155 N N . LEU A 1 291 ? -10.324 -17.924 7.822 1.00 97.12 291 LEU A N 1
ATOM 2156 C CA . LEU A 1 291 ? -9.577 -17.732 9.070 1.00 97.12 291 LEU A CA 1
ATOM 2157 C C . LEU A 1 291 ? -9.236 -19.077 9.733 1.00 97.12 291 LEU A C 1
ATOM 2159 O O . LEU A 1 291 ? -8.167 -19.218 10.319 1.00 97.12 291 LEU A O 1
ATOM 2163 N N . SER A 1 292 ? -10.120 -20.069 9.599 1.00 96.31 292 SER A N 1
ATOM 2164 C CA . SER A 1 292 ? -9.942 -21.441 10.089 1.00 96.31 292 SER A CA 1
ATOM 2165 C C . SER A 1 292 ? -8.759 -22.175 9.435 1.00 96.31 292 SER A C 1
ATOM 2167 O O . SER A 1 292 ? -8.182 -23.074 10.044 1.00 96.31 292 SER A O 1
ATOM 2169 N N . ALA A 1 293 ? -8.369 -21.773 8.221 1.00 97.06 293 ALA A N 1
ATOM 2170 C CA . ALA A 1 293 ? -7.241 -22.329 7.478 1.00 97.06 293 ALA A CA 1
ATOM 2171 C C . ALA A 1 293 ? -5.902 -21.633 7.792 1.00 97.06 293 ALA A C 1
ATOM 2173 O O . ALA A 1 293 ? -4.854 -22.068 7.308 1.00 97.06 293 ALA A O 1
ATOM 2174 N N . LEU A 1 294 ? -5.918 -20.550 8.577 1.00 98.38 294 LEU A N 1
ATOM 2175 C CA . LEU A 1 294 ? -4.718 -19.834 8.997 1.00 98.38 294 LEU A CA 1
ATOM 2176 C C . LEU A 1 294 ? -4.178 -20.410 10.308 1.00 98.38 294 LEU A C 1
ATOM 2178 O O . LEU A 1 294 ? -4.915 -20.605 11.274 1.00 98.38 294 LEU A O 1
ATOM 2182 N N . THR A 1 295 ? -2.868 -20.632 10.368 1.00 98.56 295 THR A N 1
ATOM 2183 C CA . THR A 1 295 ? -2.175 -21.063 11.589 1.00 98.56 295 THR A CA 1
ATOM 2184 C C . THR A 1 295 ? -1.286 -19.951 12.137 1.00 98.56 295 THR A C 1
ATOM 2186 O O . THR A 1 295 ? -1.030 -18.957 11.459 1.00 98.56 295 THR A O 1
ATOM 2189 N N . ASP A 1 296 ? -0.838 -20.083 13.389 1.00 97.56 296 ASP A N 1
ATOM 2190 C CA . ASP A 1 296 ? 0.034 -19.107 14.061 1.00 97.56 296 ASP A CA 1
ATOM 2191 C C . ASP A 1 296 ? -0.472 -17.654 13.992 1.00 97.56 296 ASP A C 1
ATOM 2193 O O . ASP A 1 296 ? 0.320 -16.717 13.872 1.00 97.56 296 ASP A O 1
ATOM 2197 N N . VAL A 1 297 ? -1.793 -17.455 14.060 1.00 97.94 297 VAL A N 1
ATOM 2198 C CA . VAL A 1 297 ? -2.391 -16.119 13.966 1.00 97.94 297 VAL A CA 1
ATOM 2199 C C . VAL A 1 297 ? -1.961 -15.273 15.165 1.00 97.94 297 VAL A C 1
ATOM 2201 O O . VAL A 1 297 ? -2.218 -15.619 16.320 1.00 97.94 297 VAL A O 1
ATOM 2204 N N . ARG A 1 298 ? -1.309 -14.142 14.891 1.00 97.56 298 ARG A N 1
ATOM 2205 C CA . ARG A 1 298 ? -0.812 -13.191 15.888 1.00 97.56 298 ARG A CA 1
ATOM 2206 C C . ARG A 1 298 ? -1.268 -11.788 15.544 1.00 97.56 298 ARG A C 1
ATOM 2208 O O . ARG A 1 298 ? -1.021 -11.306 14.441 1.00 97.56 298 ARG A O 1
ATOM 2215 N N . TYR A 1 299 ? -1.861 -11.120 16.524 1.00 95.94 299 TYR A N 1
ATOM 2216 C CA . TYR A 1 299 ? -2.240 -9.717 16.441 1.00 95.94 299 TYR A CA 1
ATOM 2217 C C . TYR A 1 299 ? -1.270 -8.901 17.284 1.00 95.94 299 TYR A C 1
ATOM 2219 O O . TYR A 1 299 ? -1.251 -9.028 18.507 1.00 95.94 299 TYR A O 1
ATOM 2227 N N . THR A 1 300 ? -0.471 -8.066 16.629 1.00 94.44 300 THR A N 1
ATOM 2228 C CA . THR A 1 300 ? 0.473 -7.176 17.308 1.00 94.44 300 THR A CA 1
ATOM 2229 C C . THR A 1 300 ? 0.036 -5.738 17.094 1.00 94.44 300 THR A C 1
ATOM 2231 O O . THR A 1 300 ? -0.170 -5.325 15.956 1.00 94.44 300 THR A O 1
ATOM 2234 N N . GLN A 1 301 ? -0.076 -4.957 18.165 1.00 92.88 301 GLN A N 1
ATOM 2235 C CA . GLN A 1 301 ? -0.235 -3.512 18.036 1.00 92.88 301 GLN A CA 1
ATOM 2236 C C . GLN A 1 301 ? 1.124 -2.871 17.752 1.00 92.88 301 GLN A C 1
ATOM 2238 O O . GLN A 1 301 ? 2.096 -3.102 18.473 1.00 92.88 301 GLN A O 1
ATOM 2243 N N . ARG A 1 302 ? 1.196 -2.073 16.689 1.00 91.12 302 ARG A N 1
ATOM 2244 C CA . ARG A 1 302 ? 2.361 -1.260 16.338 1.00 91.12 302 ARG A CA 1
ATOM 2245 C C . ARG A 1 302 ? 2.036 0.203 16.588 1.00 91.12 302 ARG A C 1
ATOM 2247 O O . ARG A 1 302 ? 0.972 0.672 16.202 1.00 91.12 302 ARG A O 1
ATOM 2254 N N . VAL A 1 303 ? 2.964 0.925 17.199 1.00 88.75 303 VAL A N 1
ATOM 2255 C CA . VAL A 1 303 ? 2.883 2.381 17.346 1.00 88.75 303 VAL A CA 1
ATOM 2256 C C . VAL A 1 303 ? 4.124 2.960 16.673 1.00 88.75 303 VAL A C 1
ATOM 2258 O O . VAL A 1 303 ? 5.233 2.562 17.041 1.00 88.75 303 VAL A O 1
ATOM 2261 N N . PRO A 1 304 ? 3.980 3.847 15.672 1.00 82.56 304 PRO A N 1
ATOM 2262 C CA . PRO A 1 304 ? 5.111 4.565 15.101 1.00 82.56 304 PRO A CA 1
ATOM 2263 C C . PRO A 1 304 ? 5.922 5.260 16.192 1.00 82.56 304 PRO A C 1
ATOM 2265 O O . PRO A 1 304 ? 5.348 5.847 17.106 1.00 82.56 304 PRO A O 1
ATOM 2268 N N . ASN A 1 305 ? 7.252 5.257 16.078 1.00 77.31 305 ASN A N 1
ATOM 2269 C CA . ASN A 1 305 ? 8.115 5.923 17.063 1.00 77.31 305 ASN A CA 1
ATOM 2270 C C . ASN A 1 305 ? 7.751 7.404 17.242 1.00 77.31 305 ASN A C 1
ATOM 2272 O O . ASN A 1 305 ? 7.805 7.905 18.357 1.00 77.31 305 ASN A O 1
ATOM 2276 N N . ALA A 1 306 ? 7.338 8.074 16.161 1.00 76.88 306 ALA A N 1
ATOM 2277 C CA . ALA A 1 306 ? 6.895 9.469 16.183 1.00 76.88 306 ALA A CA 1
ATOM 2278 C C . ALA A 1 306 ? 5.629 9.701 17.031 1.00 76.88 306 ALA A C 1
ATOM 2280 O O . ALA A 1 306 ? 5.352 10.826 17.427 1.00 76.88 306 ALA A O 1
ATOM 2281 N N . TRP A 1 307 ? 4.842 8.655 17.294 1.00 80.81 307 TRP A N 1
ATOM 2282 C CA . TRP A 1 307 ? 3.597 8.726 18.069 1.00 80.81 307 TRP A CA 1
ATOM 2283 C C . TRP A 1 307 ? 3.728 8.075 19.449 1.00 80.81 307 TRP A C 1
ATOM 2285 O O . TRP A 1 307 ? 2.844 8.220 20.293 1.00 80.81 307 TRP A O 1
ATOM 2295 N N . ALA A 1 308 ? 4.800 7.316 19.672 1.00 75.69 308 ALA A N 1
ATOM 2296 C CA . ALA A 1 308 ? 4.995 6.554 20.889 1.00 75.69 308 ALA A CA 1
ATOM 2297 C C . ALA A 1 308 ? 5.286 7.485 22.071 1.00 75.69 308 ALA A C 1
ATOM 2299 O O . ALA A 1 308 ? 6.160 8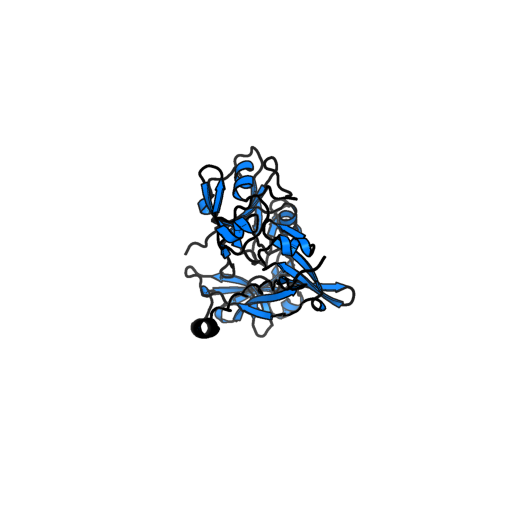.348 22.015 1.00 75.69 308 ALA A O 1
ATOM 2300 N N . LYS A 1 309 ? 4.583 7.265 23.184 1.00 72.88 309 LYS A N 1
ATOM 2301 C CA . LYS A 1 309 ? 4.906 7.906 24.463 1.00 72.88 309 LYS A CA 1
ATOM 2302 C C . LYS A 1 309 ? 6.255 7.384 24.968 1.00 72.88 309 LYS A C 1
ATOM 2304 O O . LYS A 1 309 ? 6.616 6.236 24.706 1.00 72.88 309 LYS A O 1
ATOM 2309 N N . GLU A 1 310 ? 6.958 8.173 25.780 1.00 73.00 310 GLU A N 1
ATOM 2310 C CA . GLU A 1 310 ? 8.274 7.798 26.333 1.00 73.00 310 GLU A CA 1
ATOM 2311 C C . GLU A 1 310 ? 8.254 6.430 27.043 1.00 73.00 310 GLU A C 1
ATOM 2313 O O . GLU A 1 310 ? 9.160 5.614 26.888 1.00 73.00 310 GLU A O 1
ATOM 2318 N N . SER A 1 311 ? 7.169 6.120 27.760 1.00 73.44 311 SER A N 1
ATOM 2319 C CA . SER A 1 311 ? 6.984 4.821 28.416 1.00 73.44 311 SER A CA 1
ATOM 2320 C C . SER A 1 311 ? 6.899 3.649 27.430 1.00 73.44 311 SER A C 1
ATOM 2322 O O . SER A 1 311 ? 7.425 2.573 27.712 1.00 73.44 311 SER A O 1
ATOM 2324 N N . GLN A 1 312 ? 6.279 3.849 26.265 1.00 73.06 312 GLN A N 1
ATOM 2325 C CA . GLN A 1 312 ? 6.182 2.844 25.205 1.00 73.06 312 GLN A CA 1
ATOM 2326 C C . GLN A 1 312 ? 7.534 2.663 24.502 1.00 73.06 312 GLN A C 1
ATOM 2328 O O . GLN A 1 312 ? 7.941 1.531 24.241 1.00 73.06 312 GLN A O 1
ATOM 2333 N N . LEU A 1 313 ? 8.272 3.755 24.267 1.00 72.94 313 LEU A N 1
ATOM 2334 C CA . LEU A 1 313 ? 9.635 3.707 23.724 1.00 72.94 313 LEU A CA 1
ATOM 2335 C C . LEU A 1 313 ? 10.596 2.963 24.662 1.00 72.94 313 LEU A C 1
ATOM 2337 O O . LEU A 1 313 ? 11.388 2.136 24.204 1.00 72.94 313 LEU A O 1
ATOM 2341 N N . ALA A 1 314 ? 10.498 3.201 25.973 1.00 72.94 314 ALA A N 1
ATOM 2342 C CA . ALA A 1 314 ? 11.294 2.505 26.981 1.00 72.94 314 ALA A CA 1
ATOM 2343 C C . ALA A 1 314 ? 10.995 0.995 27.014 1.00 72.94 314 ALA A C 1
ATOM 2345 O O . ALA A 1 314 ? 11.921 0.183 27.015 1.00 72.94 314 ALA A O 1
ATOM 2346 N N . GLN A 1 315 ? 9.714 0.606 26.961 1.00 75.06 315 GLN A N 1
ATOM 2347 C CA . GLN A 1 315 ? 9.312 -0.804 26.877 1.00 75.06 315 GLN A CA 1
ATOM 2348 C C . GLN A 1 315 ? 9.813 -1.469 25.589 1.00 75.06 315 GLN A C 1
ATOM 2350 O O . GLN A 1 315 ? 10.347 -2.578 25.636 1.00 75.06 315 GLN A O 1
ATOM 2355 N N . ALA A 1 316 ? 9.701 -0.788 24.444 1.00 73.12 316 ALA A N 1
ATOM 2356 C CA . ALA A 1 316 ? 10.186 -1.298 23.165 1.00 73.12 316 ALA A CA 1
ATOM 2357 C C . ALA A 1 316 ? 11.713 -1.486 23.155 1.00 73.12 316 ALA A C 1
ATOM 2359 O O . ALA A 1 316 ? 12.207 -2.480 22.619 1.00 73.12 316 ALA A O 1
ATOM 2360 N N . ARG A 1 317 ? 12.469 -0.565 23.772 1.00 78.19 317 ARG A N 1
ATOM 2361 C CA . ARG A 1 317 ? 13.927 -0.684 23.923 1.00 78.19 317 ARG A CA 1
ATOM 2362 C C . ARG A 1 317 ? 14.299 -1.891 24.784 1.00 78.19 317 ARG A C 1
ATOM 2364 O O . ARG A 1 317 ? 15.086 -2.718 24.334 1.00 78.19 317 ARG A O 1
ATOM 2371 N N . ALA A 1 318 ? 13.657 -2.046 25.942 1.00 76.06 318 ALA A N 1
ATOM 2372 C CA . ALA A 1 318 ? 13.878 -3.188 26.827 1.00 76.06 318 ALA A CA 1
ATOM 2373 C C . ALA A 1 318 ? 13.548 -4.528 26.142 1.00 76.06 318 ALA A C 1
ATOM 2375 O O . ALA A 1 318 ? 14.302 -5.493 26.258 1.00 76.06 318 ALA A O 1
ATOM 2376 N N . ALA A 1 319 ? 12.458 -4.588 25.368 1.00 74.50 319 ALA A N 1
ATOM 2377 C CA . ALA A 1 319 ? 12.093 -5.782 24.607 1.00 74.50 319 ALA A CA 1
ATOM 2378 C C . ALA A 1 319 ? 13.122 -6.123 23.512 1.00 74.50 319 ALA A C 1
ATOM 2380 O O . ALA A 1 319 ? 13.452 -7.294 23.327 1.00 74.50 319 ALA A O 1
ATOM 2381 N N . ARG A 1 320 ? 13.664 -5.117 22.806 1.00 74.56 320 ARG A N 1
ATOM 2382 C CA . ARG A 1 320 ? 14.732 -5.315 21.807 1.00 74.56 320 ARG A CA 1
ATOM 2383 C C . ARG A 1 320 ? 16.027 -5.799 22.442 1.00 74.56 320 ARG A C 1
ATOM 2385 O O . ARG A 1 320 ? 16.650 -6.705 21.900 1.00 74.56 320 ARG A O 1
ATOM 2392 N N . GLU A 1 321 ? 16.413 -5.230 23.578 1.00 77.94 321 GLU A N 1
ATOM 2393 C CA . GLU A 1 321 ? 17.594 -5.659 24.332 1.00 77.94 321 GLU A CA 1
ATOM 2394 C C . GLU A 1 321 ? 17.445 -7.108 24.812 1.00 77.94 321 GLU A C 1
ATOM 2396 O O . GLU A 1 321 ? 18.357 -7.913 24.627 1.00 77.94 321 GLU A O 1
ATOM 2401 N N . ALA A 1 322 ? 16.268 -7.481 25.324 1.00 75.25 322 ALA A N 1
ATOM 2402 C CA . ALA A 1 322 ? 15.969 -8.856 25.716 1.00 75.25 322 ALA A CA 1
ATOM 2403 C C . ALA A 1 322 ? 15.999 -9.830 24.523 1.00 75.25 322 ALA A C 1
ATOM 2405 O O . ALA A 1 322 ? 16.571 -10.915 24.628 1.00 75.25 322 ALA A O 1
ATOM 2406 N N . ALA A 1 323 ? 15.432 -9.445 23.375 1.00 70.81 323 ALA A N 1
ATOM 2407 C CA . ALA A 1 323 ? 15.451 -10.261 22.161 1.00 70.81 323 ALA A CA 1
ATOM 2408 C C . ALA A 1 323 ? 16.868 -10.416 21.584 1.00 70.81 323 ALA A C 1
ATOM 2410 O O . ALA A 1 323 ? 17.251 -11.517 21.193 1.00 70.81 323 ALA A O 1
ATOM 2411 N N . ALA A 1 324 ? 17.667 -9.345 21.570 1.00 70.31 324 ALA A N 1
ATOM 2412 C CA . ALA A 1 324 ? 19.064 -9.388 21.145 1.00 70.31 324 ALA A CA 1
ATOM 2413 C C . ALA A 1 324 ? 19.907 -10.272 22.078 1.00 70.31 324 ALA A C 1
ATOM 2415 O O . ALA A 1 324 ? 20.706 -11.078 21.604 1.00 70.31 324 ALA A O 1
ATOM 2416 N N . ALA A 1 325 ? 19.678 -10.186 23.392 1.00 73.69 325 ALA A N 1
ATOM 2417 C CA . ALA A 1 325 ? 20.316 -11.060 24.370 1.00 73.69 325 ALA A CA 1
ATOM 2418 C C . ALA A 1 325 ? 19.922 -12.535 24.166 1.00 73.69 325 ALA A C 1
ATOM 2420 O O . ALA A 1 325 ? 20.789 -13.404 24.216 1.00 73.69 325 ALA A O 1
ATOM 2421 N N . ALA A 1 326 ? 18.647 -12.820 23.877 1.00 71.50 326 ALA A N 1
ATOM 2422 C CA . ALA A 1 326 ? 18.167 -14.171 23.577 1.00 71.50 326 ALA A CA 1
ATOM 2423 C C . ALA A 1 326 ? 18.733 -14.730 22.256 1.00 71.50 326 ALA A C 1
ATOM 2425 O O . ALA A 1 326 ? 19.076 -15.906 22.172 1.00 71.50 326 ALA A O 1
ATOM 2426 N N . ALA A 1 327 ? 18.872 -13.895 21.224 1.00 65.25 327 ALA A N 1
ATOM 2427 C CA . ALA A 1 327 ? 19.488 -14.292 19.958 1.00 65.25 327 ALA A CA 1
ATOM 2428 C C . ALA A 1 327 ? 20.996 -14.561 20.112 1.00 65.25 327 ALA A C 1
ATOM 2430 O O . ALA A 1 327 ? 21.519 -15.500 19.518 1.00 65.25 327 ALA A O 1
ATOM 2431 N N . ALA A 1 328 ? 21.688 -13.782 20.948 1.00 69.19 328 ALA A N 1
ATOM 2432 C CA . ALA A 1 328 ? 23.101 -13.992 21.254 1.00 69.19 328 ALA A CA 1
ATOM 2433 C C . ALA A 1 328 ? 23.349 -15.279 22.064 1.00 69.19 328 ALA A C 1
ATOM 2435 O O . ALA A 1 328 ? 24.379 -15.928 21.881 1.00 69.19 328 ALA A O 1
ATOM 2436 N N . THR A 1 329 ? 22.413 -15.678 22.933 1.00 71.31 329 THR A N 1
ATOM 2437 C CA . THR A 1 329 ? 22.506 -16.927 23.710 1.00 71.31 329 THR A CA 1
ATOM 2438 C C . THR A 1 329 ? 22.054 -18.165 22.938 1.00 71.31 329 THR A C 1
ATOM 2440 O O . THR A 1 329 ? 22.469 -19.267 23.291 1.00 71.31 329 THR A O 1
ATOM 2443 N N . ALA A 1 330 ? 21.265 -18.008 21.870 1.00 58.97 330 ALA A N 1
ATOM 2444 C CA . ALA A 1 330 ? 20.811 -19.119 21.032 1.00 58.97 330 ALA A CA 1
ATOM 2445 C C . ALA A 1 330 ? 21.937 -19.793 20.220 1.00 58.97 330 ALA A C 1
ATOM 2447 O O . ALA A 1 330 ? 21.743 -20.914 19.755 1.00 58.97 330 ALA A O 1
ATOM 2448 N N . GLY A 1 331 ? 23.115 -19.161 20.101 1.00 41.88 331 GLY A N 1
ATOM 2449 C CA . GLY A 1 331 ? 24.274 -19.689 19.376 1.00 41.88 331 GLY A CA 1
ATOM 2450 C C . GLY A 1 331 ? 24.021 -19.871 17.867 1.00 41.88 331 GLY A C 1
ATOM 2451 O O . GLY A 1 331 ? 22.879 -19.948 17.417 1.00 41.88 331 GLY A O 1
ATOM 2452 N N . PRO A 1 332 ? 25.066 -19.933 17.026 1.00 42.94 332 PRO A N 1
ATOM 2453 C CA . PRO A 1 332 ? 24.873 -20.317 15.636 1.00 42.94 332 PRO A CA 1
ATOM 2454 C C . PRO A 1 332 ? 24.356 -21.759 15.608 1.00 42.94 332 PRO A C 1
ATOM 2456 O O . PRO A 1 332 ? 25.022 -22.666 16.110 1.00 42.94 332 PRO A O 1
ATOM 2459 N N . SER A 1 333 ? 23.171 -21.979 15.031 1.00 43.28 333 SER A N 1
ATOM 2460 C CA . SER A 1 333 ? 22.690 -23.327 14.737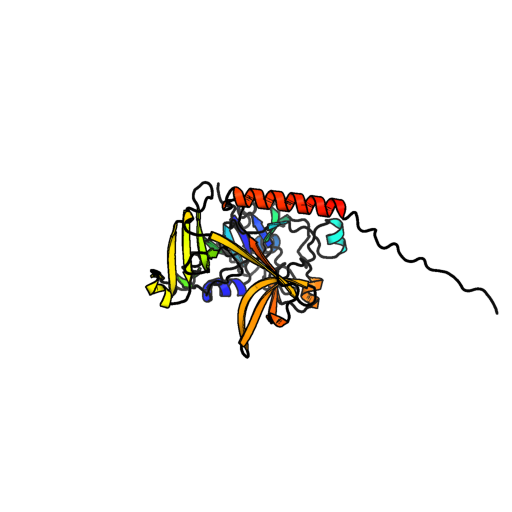 1.00 43.28 333 SER A CA 1
ATOM 2461 C C . SER A 1 333 ? 23.753 -24.016 13.886 1.00 43.28 333 SER A C 1
ATOM 2463 O O . SER A 1 333 ? 24.002 -23.596 12.753 1.00 43.28 333 SER A O 1
ATOM 2465 N N . ALA A 1 334 ? 24.420 -25.020 14.454 1.00 39.09 334 ALA A N 1
ATOM 2466 C CA . ALA A 1 334 ? 25.400 -25.822 13.748 1.00 39.09 334 ALA A CA 1
ATOM 2467 C C . ALA A 1 334 ? 24.756 -26.332 12.456 1.00 39.09 334 ALA A C 1
ATOM 2469 O O . ALA A 1 334 ? 23.748 -27.040 12.491 1.00 39.09 334 ALA A O 1
ATOM 2470 N N . GLY A 1 335 ? 25.321 -25.908 11.324 1.00 34.97 335 GLY A N 1
ATOM 2471 C CA . GLY A 1 335 ? 24.930 -26.390 10.013 1.00 34.97 335 GLY A CA 1
ATOM 2472 C C . GLY A 1 335 ? 24.925 -27.912 10.025 1.00 34.97 335 GLY A C 1
ATOM 2473 O O . GLY A 1 335 ? 25.863 -28.542 10.518 1.00 34.97 335 GLY A O 1
ATOM 2474 N N . ALA A 1 336 ? 23.842 -28.488 9.514 1.00 35.50 336 ALA A N 1
ATOM 2475 C CA . ALA A 1 336 ? 23.758 -29.909 9.251 1.00 35.50 336 ALA A CA 1
ATOM 2476 C C . ALA A 1 336 ? 24.941 -30.302 8.355 1.00 35.50 336 ALA A C 1
ATOM 2478 O O . ALA A 1 336 ? 24.974 -29.985 7.166 1.00 35.50 336 ALA A O 1
ATOM 2479 N N . ALA A 1 337 ? 25.942 -30.950 8.949 1.00 31.19 337 ALA A N 1
ATOM 2480 C CA . ALA A 1 337 ? 27.002 -31.604 8.206 1.00 31.19 337 ALA A CA 1
ATOM 2481 C C . ALA A 1 337 ? 26.375 -32.722 7.353 1.00 31.19 337 ALA A C 1
ATOM 2483 O O . ALA A 1 337 ? 25.486 -33.430 7.840 1.00 31.19 337 ALA A O 1
ATOM 2484 N N . PRO A 1 338 ? 26.810 -32.909 6.097 1.00 36.41 338 PRO A N 1
ATOM 2485 C CA . PRO A 1 338 ? 26.307 -33.990 5.269 1.00 36.41 338 PRO A CA 1
ATOM 2486 C C . PRO A 1 338 ? 26.733 -35.324 5.886 1.00 36.41 338 PRO A C 1
ATOM 2488 O O . PRO A 1 338 ? 27.911 -35.549 6.173 1.00 36.41 338 PRO A O 1
ATOM 2491 N N . ALA A 1 339 ? 25.756 -36.203 6.108 1.00 35.34 339 ALA A N 1
ATOM 2492 C CA . ALA A 1 339 ? 25.993 -37.570 6.539 1.00 35.34 339 ALA A CA 1
ATOM 2493 C C . ALA A 1 339 ? 26.948 -38.258 5.552 1.00 35.34 339 ALA A C 1
ATOM 2495 O O . ALA A 1 339 ? 26.700 -38.297 4.346 1.00 35.34 339 ALA A O 1
ATOM 2496 N N . GLY A 1 340 ? 28.059 -38.767 6.083 1.00 30.62 340 GLY A N 1
ATOM 2497 C CA . GLY A 1 340 ? 29.082 -39.466 5.322 1.00 30.62 340 GLY A CA 1
ATOM 2498 C C . GLY A 1 340 ? 28.517 -40.686 4.601 1.00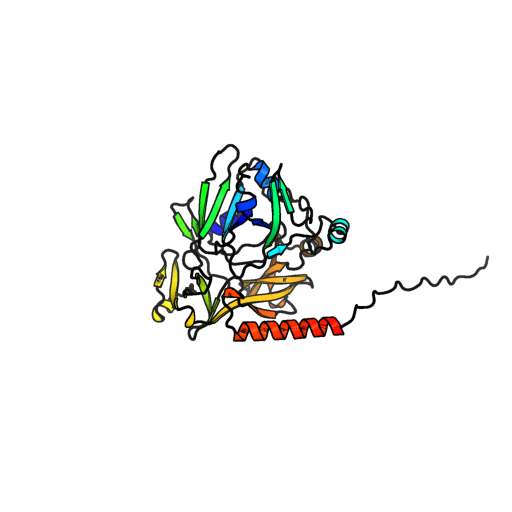 30.62 340 GLY A C 1
ATOM 2499 O O . GLY A 1 340 ? 27.859 -41.540 5.198 1.00 30.62 340 GLY A O 1
ATOM 2500 N N . VAL A 1 341 ? 28.821 -40.770 3.308 1.00 33.50 341 VAL A N 1
ATOM 2501 C CA . VAL A 1 341 ? 28.651 -41.971 2.495 1.00 33.50 341 VAL A CA 1
ATOM 2502 C C . VAL A 1 341 ? 29.564 -43.054 3.065 1.00 33.50 341 VAL A C 1
ATOM 2504 O O . VAL A 1 341 ? 30.788 -42.964 2.996 1.00 33.50 341 VAL A O 1
ATOM 2507 N N . THR A 1 342 ? 28.956 -44.080 3.649 1.00 30.38 342 THR A N 1
ATOM 2508 C CA . THR A 1 342 ? 29.620 -45.328 4.011 1.00 30.38 342 THR A CA 1
ATOM 2509 C C . THR A 1 342 ? 29.718 -46.194 2.758 1.00 30.38 342 THR A C 1
ATOM 2511 O O . THR A 1 342 ? 28.739 -46.771 2.295 1.00 30.38 342 THR A O 1
ATOM 2514 N N . THR A 1 343 ? 30.910 -46.279 2.173 1.00 32.38 343 THR A N 1
ATOM 2515 C CA . THR A 1 343 ? 31.235 -47.276 1.149 1.00 32.38 343 THR A CA 1
ATOM 2516 C C . THR A 1 343 ? 31.551 -48.605 1.833 1.00 32.38 343 THR A C 1
ATOM 2518 O O . THR A 1 343 ? 32.672 -48.861 2.265 1.00 32.38 343 THR A O 1
ATOM 2521 N N . GLY A 1 344 ? 30.538 -49.463 1.954 1.00 28.03 344 GLY A N 1
ATOM 2522 C CA . GLY A 1 344 ? 30.687 -50.865 2.340 1.00 28.03 344 GLY A CA 1
ATOM 2523 C C . GLY A 1 344 ? 30.170 -51.772 1.227 1.00 28.03 344 GLY A C 1
ATOM 2524 O O . GLY A 1 344 ? 28.973 -51.790 0.963 1.00 28.03 344 GLY A O 1
ATOM 2525 N N . GLY A 1 345 ? 31.062 -52.518 0.573 1.00 27.34 345 GLY A N 1
ATOM 2526 C CA . GLY A 1 345 ? 30.691 -53.494 -0.453 1.00 27.34 345 GLY A CA 1
ATOM 2527 C C . GLY A 1 345 ? 31.907 -54.168 -1.075 1.00 27.34 345 GLY A C 1
ATOM 2528 O O . GLY A 1 345 ? 32.395 -53.744 -2.117 1.00 27.34 345 GLY A O 1
ATOM 2529 N N . ALA A 1 346 ? 32.414 -55.193 -0.394 1.00 31.00 346 ALA A N 1
ATOM 2530 C CA . ALA A 1 346 ? 33.488 -56.058 -0.858 1.00 31.00 346 ALA A CA 1
ATOM 2531 C C . ALA A 1 346 ? 33.015 -57.069 -1.925 1.00 31.00 346 ALA A C 1
ATOM 2533 O O . ALA A 1 346 ? 31.880 -57.535 -1.896 1.00 31.00 346 ALA A O 1
ATOM 2534 N N . ALA A 1 347 ? 33.956 -57.379 -2.821 1.00 29.12 347 ALA A N 1
ATOM 2535 C CA . ALA A 1 347 ? 34.167 -58.552 -3.676 1.00 29.12 347 ALA A CA 1
ATOM 2536 C C . ALA A 1 347 ? 33.205 -59.760 -3.610 1.00 29.12 347 ALA A C 1
ATOM 2538 O O . ALA A 1 347 ? 32.947 -60.291 -2.533 1.00 29.12 347 ALA A O 1
ATOM 2539 N N . ALA A 1 348 ? 32.875 -60.313 -4.788 1.00 31.41 348 ALA A N 1
ATOM 2540 C CA . ALA A 1 348 ? 33.320 -61.644 -5.251 1.00 31.41 348 ALA A CA 1
ATOM 2541 C C . ALA A 1 348 ? 32.645 -62.018 -6.590 1.00 31.41 348 ALA A C 1
ATOM 2543 O O . ALA A 1 348 ? 31.431 -61.863 -6.720 1.00 31.41 348 ALA A O 1
ATOM 2544 N N . GLY A 1 349 ? 33.419 -62.555 -7.544 1.00 35.16 349 GLY A N 1
ATOM 2545 C CA . GLY A 1 349 ? 32.934 -63.135 -8.804 1.00 35.16 349 GLY A CA 1
ATOM 2546 C C . GLY A 1 349 ? 33.842 -62.842 -9.981 1.00 35.16 349 GLY A C 1
ATOM 2547 O O . GLY A 1 349 ? 33.486 -61.923 -10.745 1.00 35.16 349 GLY A O 1
#

Organism: NCBI:txid527326

pLDDT: mean 90.29, std 15.49, range [27.34, 98.81]

Radius of gyration: 22.99 Å; chains: 1; bounding box: 60×83×55 Å

Secondary structure (DSSP, 8-state):
-PPPEEEEEE-HHHHHHHHHH---EEEEEEEEGGGGTT--SHHHHHHHTT---TT-S--TTS-EEEEEEEPPTT--EEE-BEESSHHHHHHHT-SEE--TT--SBSEEEETTEEEE-EEEEEEEPPTT-EEEEE-TT-SS-EEEEEE--TTT-EEETTTTTEEE-----TTSSEEEEETTEEEEEEEEE-TT--EEEEEEEES-GGGGGGT-EE-TTS-EEEEEEGGGSEEEEEEEEEEETTEEEEEEEEEE-GGGPEEEEEEE-S-BHHHHHHTT-EEEETTEEEEEEEGGG-EEEEEEEE--TTT--HHHHHHHHHHHHHHHHHHHHS------PPPP---------

Sequence (349 aa):
MSTVTLQKAITPQMSAAYLERGLDRVAGFVVPAADVAGVTTTEALFELHGLGFPGSPFAPDRPIDILHLPASPTANLVRATGGADEAGRSATGGPFLDRPPFTGTGLAATGDVVAPLSWLEHTRLTPGARLWRFTPGEEEPELVGTYHGVAFGWQNHLADDELHALAPSKFVGPLAKLDLGTFAVDVRTDDDGAPTVVTLVTMAAASEEQGFTRTKAGTWAKQVPAGDVELFEIHATARWHGLPVRIVDQGPGPDGEVMCRVSSLAYDADAAERLLMDKIDAGVYETTAALSALTDVRYTQRVPNAWAKESQLAQARAAREAAAAAAATAGPSAGAAPAGVTTGGAAAG